Protein AF-0000000082833135 (afdb_homodimer)

Sequence (326 aa):
MTAALRMSVPMEVGICCADLDALLAFYTEVVGLTLVSRVSVPADKARATGLTPHGYDVARLQTSYGERIKLLQPARAPEPAVRGAAILDRQGSAYLTFIVHDLAGTVERLRARGVVFDSDPAPMEVRPGTWLAFFRDPEGNVLELVEYDDPAAYRPDLAVRTEMTAALRMSVPMEVGICCADLDALLAFYTEVVGLTLVSRVSVPADKARATGLTPHGYDVARLQTSYGERIKLLQPARAPEPAVRGAAILDRQGSAYLTFIVHDLAGTVERLRARGVVFDSDPAPMEVRPGTWLAFFRDPEGNVLELVEYDDPAAYRPDLAVRTE

Nearest PDB structures (foldseek):
  1ss4-assembly1_A  TM=8.125E-01  e=2.423E-10  Bacillus cereus
  3kol-assembly1_A-2  TM=6.419E-01  e=7.737E-07  Nostoc punctiforme PCC 73102
  1kll-assembly1_A-2  TM=6.508E-01  e=4.360E-06  Streptomyces lavendulae
  4gym-assembly1_A  TM=6.945E-01  e=1.784E-05  Conexibacter woesei DSM 14684
  4gym-assembly1_B  TM=6.418E-01  e=9.401E-06  Conexibacter woesei DSM 14684

Radius of gyration: 18.72 Å; Cα contacts (8 Å, |Δi|>4): 768; chains: 2; bounding box: 42×47×46 Å

pLDDT: mean 93.42, std 10.2, range [30.92, 98.9]

Solvent-accessible surface area (backbone atoms only — not comparable to full-atom values): 17008 Å² total; per-residue (Å²): 125,64,65,57,44,50,50,73,53,61,46,32,35,39,33,20,37,81,52,54,70,63,52,50,46,42,43,34,60,61,56,15,35,43,81,73,48,74,50,79,42,52,30,84,69,26,42,53,54,46,42,28,78,42,22,31,37,38,37,36,28,31,48,72,72,56,34,34,41,33,43,32,23,45,71,54,81,39,42,77,60,85,78,52,98,27,56,40,38,24,29,64,34,57,34,43,32,44,31,28,78,50,49,66,61,49,49,51,54,32,42,76,70,67,54,64,62,65,14,70,58,66,65,30,74,81,47,95,60,32,33,34,34,27,31,56,51,99,85,61,50,40,39,33,42,31,27,53,77,50,55,54,77,78,37,56,82,58,60,61,68,78,108,125,66,66,58,45,57,50,70,53,62,45,35,38,39,33,20,38,82,53,53,68,63,52,47,46,43,42,36,61,60,57,15,35,43,81,74,46,73,49,76,42,53,30,82,68,26,41,51,52,44,40,30,79,44,23,32,38,36,38,36,28,32,47,72,74,55,34,34,42,32,44,32,23,46,71,54,81,39,42,78,61,86,78,53,97,27,57,40,37,25,30,64,35,56,34,44,32,44,32,29,61,57,49,66,62,52,50,51,53,34,42,77,70,66,54,64,60,64,16,68,56,68,65,28,74,80,46,97,58,30,34,33,35,28,31,55,50,99,85,61,51,41,38,34,41,31,27,54,76,50,55,52,77,76,36,55,82,60,61,61,70,80,108

Secondary structure (DSSP, 8-state):
--PPP-BSS--EEEEE-S-HHHHHHIIIIII-PEEEEEEEE-HHHHGGGTS-SS-EEEEEEE-TTS-EEEEEEESSPPBPP---SSGGGBTT-EEEEEEBS-HHHHHHHHHHTTPPBSSSSSSEEEETTEEEEEEE-TT--EEEEEEES-HHHH-HHHHGGG-/--PPP-BSS--EEEEE-S-HHHHHHIIIIII-PEEEEEEEE-HHHHHTTTS-SS-EEEEEEE-TTS-EEEEEEESSPPBPP---SSGGGBTT-EEEEEEBS-HHHHHHHHHHTTPPBSSSSSSEEEETTEEEEEEE-TT--EEEEEEES-HHHH-HHHHGGG-

InterPro domains:
  IPR004360 Glyoxalase/fosfomycin resistance/dioxygenase domain [PF00903] (13-145)
  IPR029068 Glyoxalase/Bleomycin resistance protein/Dihydroxybiphenyl dioxygenase [G3DSA:3.10.180.10] (11-150)
  IPR029068 Glyoxalase/Bleomycin resistance protein/Dihydroxybiphenyl dioxygenase [SSF54593] (13-151)
  IPR037523 Vicinal oxygen chelate (VOC), core domain [PS51819] (9-148)
  IPR051785 Methylmalonyl-CoA/ethylmalonyl-CoA epimerase [PTHR43048] (13-153)

Organism: NCBI:txid1287738

Foldseek 3Di:
DPDDDDDDFAEEAEDEDQDQVQLVCCCCVQVNWAWDDKDKAAQVRCVVVVNDNGIWIWIWTADPVGYIYIYIYGPDGDDADDDDPDQPPDPPRDAEEDEDACQPVSVVSNVVVPWDWPDVPVFDDPDVQKTKTWGAGPSRHIYMYMYGNDVCVVCVVPVPVVD/DPDDDDDDFAEEEEDEDQDQVQLVCCCCVQVNWAWDDKDKAAQVRCVVVVNDNGIWIWIWTADPVGYIYIYIYGPDGDDADDDDPDQPPDPPRDAEEDEDDPQVVSVVSNVVVPWDWPDVPVFDDPDVQKTKTWGAGPSRHIYMYMYGNDVCVVCVVPVPVVD

Structure (mmCIF, N/CA/C/O backbone):
data_AF-0000000082833135-model_v1
#
loop_
_entity.id
_entity.type
_entity.pdbx_description
1 polymer 'VOC domain-containing protein'
#
loop_
_atom_site.group_PDB
_atom_site.id
_atom_site.type_symbol
_atom_site.label_atom_id
_atom_site.label_alt_id
_atom_site.label_comp_id
_atom_site.label_asym_id
_atom_site.label_entity_id
_atom_site.label_seq_id
_atom_site.pdbx_PDB_ins_code
_atom_site.Cartn_x
_atom_site.Cartn_y
_atom_site.Cartn_z
_atom_site.occupancy
_atom_site.B_iso_or_equiv
_atom_site.auth_seq_id
_atom_site.auth_comp_id
_atom_site.auth_asym_id
_atom_site.auth_atom_id
_atom_site.pdbx_PDB_model_num
ATOM 1 N N . MET A 1 1 ? -21.881 16.269 -1.207 1 47.42 1 MET A N 1
ATOM 2 C CA . MET A 1 1 ? -21.077 15.409 -2.071 1 47.42 1 MET A CA 1
ATOM 3 C C . MET A 1 1 ? -19.623 15.383 -1.612 1 47.42 1 MET A C 1
ATOM 5 O O . MET A 1 1 ? -18.985 16.431 -1.495 1 47.42 1 MET A O 1
ATOM 9 N N . THR A 1 2 ? -19.342 14.382 -0.913 1 60.69 2 THR A N 1
ATOM 10 C CA . THR A 1 2 ? -17.992 14.382 -0.361 1 60.69 2 THR A CA 1
ATOM 11 C C . THR A 1 2 ? -16.953 14.509 -1.472 1 60.69 2 THR A C 1
ATOM 13 O O . THR A 1 2 ? -17.018 13.794 -2.474 1 60.69 2 THR A O 1
ATOM 16 N N . ALA A 1 3 ? -16.304 15.628 -1.368 1 74.25 3 ALA A N 1
ATOM 17 C CA . ALA A 1 3 ? -15.34 15.922 -2.425 1 74.25 3 ALA A CA 1
ATOM 18 C C . ALA A 1 3 ? -14.278 14.83 -2.518 1 74.25 3 ALA A C 1
ATOM 20 O O . ALA A 1 3 ? -13.791 14.341 -1.496 1 74.25 3 ALA A O 1
ATOM 21 N N . ALA A 1 4 ? -14.051 14.31 -3.612 1 85.9 4 ALA A N 1
ATOM 22 C CA . ALA A 1 4 ? -13.03 13.317 -3.936 1 85.9 4 ALA A CA 1
ATOM 23 C C . ALA A 1 4 ? -11.639 13.817 -3.557 1 85.9 4 ALA A C 1
ATOM 25 O O . ALA A 1 4 ? -11.348 15.01 -3.674 1 85.9 4 ALA A O 1
ATOM 26 N N . LEU A 1 5 ? -10.88 12.945 -2.983 1 94.92 5 LEU A N 1
ATOM 27 C CA . LEU A 1 5 ? -9.473 13.26 -2.761 1 94.92 5 LEU A CA 1
ATOM 28 C C . LEU A 1 5 ? -8.768 13.557 -4.08 1 94.92 5 LEU A C 1
ATOM 30 O O . LEU A 1 5 ? -8.729 12.707 -4.973 1 94.92 5 LEU A O 1
ATOM 34 N N . ARG A 1 6 ? -8.243 14.695 -4.221 1 95.41 6 ARG A N 1
ATOM 35 C CA . ARG A 1 6 ? -7.605 15.094 -5.471 1 95.41 6 ARG A CA 1
ATOM 36 C C . ARG A 1 6 ? -6.09 14.937 -5.387 1 95.41 6 ARG A C 1
ATOM 38 O O . ARG A 1 6 ? -5.406 15.776 -4.797 1 95.41 6 ARG A O 1
ATOM 45 N N . MET A 1 7 ? -5.627 13.983 -6.073 1 96.59 7 MET A N 1
ATOM 46 C CA . MET A 1 7 ? -4.199 13.681 -6.034 1 96.59 7 MET A CA 1
ATOM 47 C C . MET A 1 7 ? -3.466 14.366 -7.183 1 96.59 7 MET A C 1
ATOM 49 O O . MET A 1 7 ? -4.023 14.529 -8.27 1 96.59 7 MET A O 1
ATOM 53 N N . SER A 1 8 ? -2.208 14.658 -6.942 1 95.47 8 SER A N 1
ATOM 54 C CA . SER A 1 8 ? -1.421 15.375 -7.94 1 95.47 8 SER A CA 1
ATOM 55 C C . SER A 1 8 ? -0.395 14.459 -8.599 1 95.47 8 SER A C 1
ATOM 57 O O . SER A 1 8 ? 0.092 14.749 -9.693 1 95.47 8 SER A O 1
ATOM 59 N N . VAL A 1 9 ? 0.013 13.431 -7.992 1 95.88 9 VAL A N 1
ATOM 60 C CA . VAL A 1 9 ? 0.969 12.444 -8.483 1 95.88 9 VAL A CA 1
ATOM 61 C C . VAL A 1 9 ? 0.623 11.065 -7.924 1 95.88 9 VAL A C 1
ATOM 63 O O . VAL A 1 9 ? -0.235 10.942 -7.046 1 95.88 9 VAL A O 1
ATOM 66 N N . PRO A 1 10 ? 1.197 9.976 -8.36 1 97.04 10 PRO A N 1
ATOM 67 C CA . PRO A 1 10 ? 0.886 8.629 -7.878 1 97.04 10 PRO A CA 1
ATOM 68 C C . PRO A 1 10 ? 1.14 8.464 -6.381 1 97.04 10 PRO A C 1
ATOM 70 O O . PRO A 1 10 ? 1.994 9.153 -5.817 1 97.04 10 PRO A O 1
ATOM 73 N N . MET A 1 11 ? 0.445 7.565 -5.822 1 98.42 11 MET A N 1
ATOM 74 C CA . MET A 1 11 ? 0.508 7.288 -4.39 1 98.42 11 MET A CA 1
ATOM 75 C C . MET A 1 11 ? 1.871 6.721 -4.006 1 98.42 11 MET A C 1
ATOM 77 O O . MET A 1 11 ? 2.609 6.232 -4.863 1 98.42 11 MET A O 1
ATOM 81 N N . GLU A 1 12 ? 2.186 6.789 -2.757 1 98.71 12 GLU A N 1
ATOM 82 C CA . GLU A 1 12 ? 3.372 6.151 -2.192 1 98.71 12 GLU A CA 1
ATOM 83 C C . GLU A 1 12 ? 3.009 5.268 -1.002 1 98.71 12 GLU A C 1
ATOM 85 O O . GLU A 1 12 ? 1.989 5.489 -0.346 1 98.71 12 GLU A O 1
ATOM 90 N N . VAL A 1 13 ? 3.784 4.318 -0.779 1 98.9 13 VAL A N 1
ATOM 91 C CA . VAL A 1 13 ? 3.62 3.426 0.364 1 98.9 13 VAL A CA 1
ATOM 92 C C . VAL A 1 13 ? 4.913 3.382 1.175 1 98.9 13 VAL A C 1
ATOM 94 O O . VAL A 1 13 ? 5.994 3.164 0.622 1 98.9 13 VAL A O 1
ATOM 97 N N . GLY A 1 14 ? 4.807 3.605 2.452 1 98.76 14 GLY A N 1
ATOM 98 C CA . GLY A 1 14 ? 5.931 3.43 3.357 1 98.76 14 GLY A CA 1
ATOM 99 C C . GLY A 1 14 ? 5.927 2.087 4.062 1 98.76 14 GLY A C 1
ATOM 100 O O . GLY A 1 14 ? 4.87 1.592 4.46 1 98.76 14 GLY A O 1
ATOM 101 N N . ILE A 1 15 ? 7.077 1.512 4.236 1 98.75 15 ILE A N 1
ATOM 102 C CA . ILE A 1 15 ? 7.234 0.248 4.947 1 98.75 15 ILE A CA 1
ATOM 103 C C . ILE A 1 15 ? 8.408 0.344 5.918 1 98.75 15 ILE A C 1
ATOM 105 O O . ILE A 1 15 ? 9.525 0.684 5.52 1 98.75 15 ILE A O 1
ATOM 109 N N . CYS A 1 16 ? 8.156 -0.003 7.125 1 98.62 16 CYS A N 1
ATOM 110 C CA . CYS A 1 16 ? 9.208 -0.071 8.133 1 98.62 16 CYS A CA 1
ATOM 111 C C . CYS A 1 16 ? 10.051 -1.328 7.956 1 98.62 16 CYS A C 1
ATOM 113 O O . CYS A 1 16 ? 9.517 -2.438 7.912 1 98.62 16 CYS A O 1
ATOM 115 N N . CYS A 1 17 ? 11.279 -1.138 7.856 1 98.48 17 CYS A N 1
ATOM 116 C CA . CYS A 1 17 ? 12.13 -2.311 7.687 1 98.48 17 CYS A CA 1
ATOM 117 C C . CYS A 1 17 ? 13.227 -2.345 8.744 1 98.48 17 CYS A C 1
ATOM 119 O O . CYS A 1 17 ? 13.536 -1.322 9.358 1 98.48 17 CYS A O 1
ATOM 121 N N . ALA A 1 18 ? 13.81 -3.53 9.011 1 98.36 18 ALA A N 1
ATOM 122 C CA . ALA A 1 18 ? 14.882 -3.742 9.981 1 98.36 18 ALA A CA 1
ATOM 123 C C . ALA A 1 18 ? 16.252 -3.629 9.318 1 98.36 18 ALA A C 1
ATOM 125 O O . ALA A 1 18 ? 17.227 -3.231 9.959 1 98.36 18 ALA A O 1
ATOM 126 N N . ASP A 1 19 ? 16.394 -4.044 8.103 1 98.61 19 ASP A N 1
ATOM 127 C CA . ASP A 1 19 ? 17.631 -4.026 7.328 1 98.61 19 ASP A CA 1
ATOM 128 C C . ASP A 1 19 ? 17.415 -3.373 5.965 1 98.61 19 ASP A C 1
ATOM 130 O O . ASP A 1 19 ? 17.094 -4.055 4.988 1 98.61 19 ASP A O 1
ATOM 134 N N . LEU A 1 20 ? 17.667 -2.076 5.87 1 98.8 20 LEU A N 1
ATOM 135 C CA . LEU A 1 20 ? 17.375 -1.281 4.681 1 98.8 20 LEU A CA 1
ATOM 136 C C . LEU A 1 20 ? 18.196 -1.764 3.49 1 98.8 20 LEU A C 1
ATOM 138 O O . LEU A 1 20 ? 17.669 -1.906 2.384 1 98.8 20 LEU A O 1
ATOM 142 N N . ASP A 1 21 ? 19.435 -2.01 3.7 1 98.75 21 ASP A N 1
ATOM 143 C CA . ASP A 1 21 ? 20.312 -2.407 2.603 1 98.75 21 ASP A CA 1
ATOM 144 C C . ASP A 1 21 ? 19.845 -3.718 1.974 1 98.75 21 ASP A C 1
ATOM 146 O O . ASP A 1 21 ? 19.803 -3.845 0.749 1 98.75 21 ASP A O 1
ATOM 150 N N . ALA A 1 22 ? 19.494 -4.684 2.798 1 98.57 22 ALA A N 1
ATOM 151 C CA . ALA A 1 22 ? 19.037 -5.975 2.291 1 98.57 22 ALA A CA 1
ATOM 152 C C . ALA A 1 22 ? 17.726 -5.831 1.523 1 98.57 22 ALA A C 1
ATOM 154 O O . ALA A 1 22 ? 17.555 -6.426 0.457 1 98.57 22 ALA A O 1
ATOM 155 N N . LEU A 1 23 ? 16.797 -5.073 2.073 1 98.66 23 LEU A N 1
ATOM 156 C CA . LEU A 1 23 ? 15.51 -4.908 1.406 1 98.66 23 LEU A CA 1
ATOM 157 C C . LEU A 1 23 ? 15.663 -4.101 0.121 1 98.66 23 LEU A C 1
ATOM 159 O O . LEU A 1 23 ? 15.001 -4.387 -0.879 1 98.66 23 LEU A O 1
ATOM 163 N N . LEU A 1 24 ? 16.466 -3.109 0.198 1 98.61 24 LEU A N 1
ATOM 164 C CA . LEU A 1 24 ? 16.75 -2.323 -0.998 1 98.61 24 LEU A CA 1
ATOM 165 C C . LEU A 1 24 ? 17.293 -3.208 -2.114 1 98.61 24 LEU A C 1
ATOM 167 O O . LEU A 1 24 ? 16.842 -3.119 -3.258 1 98.61 24 LEU A O 1
ATOM 171 N N . ALA A 1 25 ? 18.198 -4.05 -1.811 1 98.44 25 ALA A N 1
ATOM 172 C CA . ALA A 1 25 ? 18.767 -4.971 -2.792 1 98.44 25 ALA A CA 1
ATOM 173 C C . ALA A 1 25 ? 17.692 -5.885 -3.373 1 98.44 25 ALA A C 1
ATOM 175 O O . ALA A 1 25 ? 17.647 -6.108 -4.585 1 98.44 25 ALA A O 1
ATOM 176 N N . PHE A 1 26 ? 16.854 -6.354 -2.553 1 98.6 26 PHE A N 1
ATOM 177 C CA . PHE A 1 26 ? 15.78 -7.227 -3.013 1 98.6 26 PHE A CA 1
ATOM 178 C C . PHE A 1 26 ? 14.866 -6.495 -3.988 1 98.6 26 PHE A C 1
ATOM 180 O O . PHE A 1 26 ? 14.587 -6.994 -5.079 1 98.6 26 PHE A O 1
ATOM 187 N N . TYR A 1 27 ? 14.427 -5.328 -3.648 1 98.58 27 TYR A N 1
ATOM 188 C CA . TYR A 1 27 ? 13.431 -4.625 -4.449 1 98.58 27 TYR A CA 1
ATOM 189 C C . TYR A 1 27 ? 14.046 -4.092 -5.738 1 98.58 27 TYR A C 1
ATOM 191 O O . TYR A 1 27 ? 13.365 -3.989 -6.761 1 98.58 27 TYR A O 1
ATOM 199 N N . THR A 1 28 ? 15.371 -3.759 -5.684 1 98.15 28 THR A N 1
ATOM 200 C CA . THR A 1 28 ? 15.986 -3.218 -6.891 1 98.15 28 THR A CA 1
ATOM 201 C C . THR A 1 28 ? 16.512 -4.341 -7.78 1 98.15 28 THR A C 1
ATOM 203 O O . THR A 1 28 ? 16.219 -4.381 -8.977 1 98.15 28 THR A O 1
ATOM 206 N N . GLU A 1 29 ? 17.137 -5.33 -7.182 1 97.42 29 GLU A N 1
ATOM 207 C CA . GLU A 1 29 ? 17.86 -6.331 -7.961 1 97.42 29 GLU A CA 1
ATOM 208 C C . GLU A 1 29 ? 16.969 -7.525 -8.288 1 97.42 29 GLU A C 1
ATOM 210 O O . GLU A 1 29 ? 17.148 -8.177 -9.318 1 97.42 29 GLU A O 1
ATOM 215 N N . VAL A 1 30 ? 16.098 -7.855 -7.419 1 97.6 30 VAL A N 1
ATOM 216 C CA . VAL A 1 30 ? 15.26 -9.034 -7.607 1 97.6 30 VAL A CA 1
ATOM 217 C C . VAL A 1 30 ? 13.926 -8.627 -8.228 1 97.6 30 VAL A C 1
ATOM 219 O O . VAL A 1 30 ? 13.552 -9.125 -9.292 1 97.6 30 VAL A O 1
ATOM 222 N N . VAL A 1 31 ? 13.249 -7.638 -7.672 1 97.35 31 VAL A N 1
ATOM 223 C CA . VAL A 1 31 ? 11.919 -7.252 -8.132 1 97.35 31 VAL A CA 1
ATOM 224 C C . VAL A 1 31 ? 12.039 -6.322 -9.337 1 97.35 31 VAL A C 1
ATOM 226 O O . VAL A 1 31 ? 11.22 -6.38 -10.257 1 97.35 31 VAL A O 1
ATOM 229 N N . GLY A 1 32 ? 13.057 -5.41 -9.281 1 97.36 32 GLY A N 1
ATOM 230 C CA . GLY A 1 32 ? 13.307 -4.586 -10.453 1 97.36 32 GLY A CA 1
ATOM 231 C C . GLY A 1 32 ? 12.748 -3.182 -10.326 1 97.36 32 GLY A C 1
ATOM 232 O O . GLY A 1 32 ? 12.438 -2.538 -11.33 1 97.36 32 GLY A O 1
ATOM 233 N N . LEU A 1 33 ? 12.586 -2.658 -9.103 1 98.01 33 LEU A N 1
ATOM 234 C CA . LEU A 1 33 ? 12.208 -1.261 -8.915 1 98.01 33 LEU A CA 1
ATOM 235 C C . LEU A 1 33 ? 13.425 -0.349 -9.03 1 98.01 33 LEU A C 1
ATOM 237 O O . LEU A 1 33 ? 14.563 -0.805 -8.899 1 98.01 33 LEU A O 1
ATOM 241 N N . THR A 1 34 ? 13.163 0.909 -9.253 1 97.58 34 THR A N 1
ATOM 242 C CA . THR A 1 34 ? 14.234 1.881 -9.445 1 97.58 34 THR A CA 1
ATOM 243 C C . THR A 1 34 ? 14.467 2.688 -8.171 1 97.58 34 THR A C 1
ATOM 245 O O . THR A 1 34 ? 13.523 3.231 -7.593 1 97.58 34 THR A O 1
ATOM 248 N N . LEU A 1 35 ? 15.651 2.785 -7.74 1 98.01 35 LEU A N 1
ATOM 249 C CA . LEU A 1 35 ? 15.993 3.656 -6.621 1 98.01 35 LEU A CA 1
ATOM 250 C C . LEU A 1 35 ? 15.953 5.121 -7.041 1 98.01 35 LEU A C 1
ATOM 252 O O . LEU A 1 35 ? 16.621 5.515 -8 1 98.01 35 LEU A O 1
ATOM 256 N N . VAL A 1 36 ? 15.207 5.882 -6.334 1 97.43 36 VAL A N 1
ATOM 257 C CA . VAL A 1 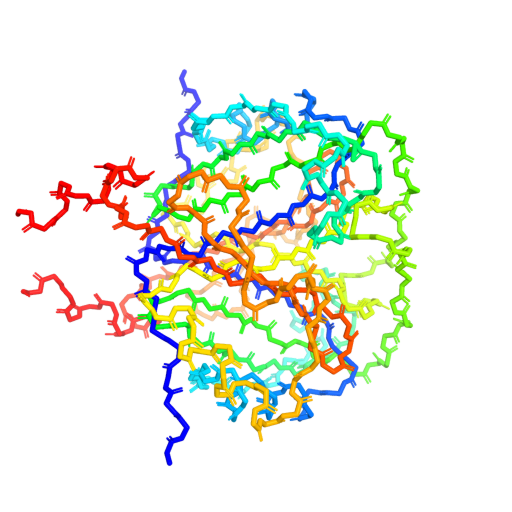36 ? 15.041 7.299 -6.637 1 97.43 36 VAL A CA 1
ATOM 258 C C . VAL A 1 36 ? 15.931 8.132 -5.717 1 97.43 36 VAL A C 1
ATOM 260 O O . VAL A 1 36 ? 16.547 9.107 -6.155 1 97.43 36 VAL A O 1
ATOM 263 N N . SER A 1 37 ? 15.915 7.797 -4.474 1 97.29 37 SER A N 1
ATOM 264 C CA . SER A 1 37 ? 16.692 8.552 -3.496 1 97.29 37 SER A CA 1
ATOM 265 C C . SER A 1 37 ? 16.896 7.751 -2.215 1 97.29 37 SER A C 1
ATOM 267 O O . SER A 1 37 ? 16.155 6.804 -1.944 1 97.29 37 SER A O 1
ATOM 269 N N . ARG A 1 38 ? 17.925 8.084 -1.509 1 97.79 38 ARG A N 1
ATOM 270 C CA . ARG A 1 38 ? 18.206 7.635 -0.149 1 97.79 38 ARG A CA 1
ATOM 271 C C . ARG A 1 38 ? 18.605 8.805 0.743 1 97.79 38 ARG A C 1
ATOM 273 O O . ARG A 1 38 ? 19.496 9.583 0.393 1 97.79 38 ARG A O 1
ATOM 280 N N . VAL A 1 39 ? 17.909 8.963 1.832 1 96.63 39 VAL A N 1
ATOM 281 C CA . VAL A 1 39 ? 18.189 10.112 2.687 1 96.63 39 VAL A CA 1
ATOM 282 C C . VAL A 1 39 ? 18.091 9.699 4.154 1 96.63 39 VAL A C 1
ATOM 284 O O . VAL A 1 39 ? 17.433 8.71 4.485 1 96.63 39 VAL A O 1
ATOM 287 N N . SER A 1 40 ? 18.806 10.453 4.945 1 96.99 40 SER A N 1
ATOM 288 C CA . SER A 1 40 ? 18.691 10.33 6.395 1 96.99 40 SER A CA 1
ATOM 289 C C . SER A 1 40 ? 17.874 11.476 6.983 1 96.99 40 SER A C 1
ATOM 291 O O . SER A 1 40 ? 18.085 12.639 6.634 1 96.99 40 SER A O 1
ATOM 293 N N . VAL A 1 41 ? 16.93 11.083 7.819 1 95.24 41 VAL A N 1
ATOM 294 C CA . VAL A 1 41 ? 16.106 12.074 8.504 1 95.24 41 VAL A CA 1
ATOM 295 C C . VAL A 1 41 ? 16.456 12.099 9.99 1 95.24 41 VAL A C 1
ATOM 297 O O . VAL A 1 41 ? 16.28 11.1 10.693 1 95.24 41 VAL A O 1
ATOM 300 N N . PRO A 1 42 ? 16.898 13.214 10.468 1 94.21 42 PRO A N 1
ATOM 301 C CA . PRO A 1 42 ? 17.292 13.273 11.878 1 94.21 42 PRO A CA 1
ATOM 302 C C . PRO A 1 42 ? 16.094 13.277 12.825 1 94.21 42 PRO A C 1
ATOM 304 O O . PRO A 1 42 ? 14.966 13.538 12.399 1 94.21 42 PRO A O 1
ATOM 307 N N . ALA A 1 43 ? 16.367 13.018 14.082 1 93.51 43 ALA A N 1
ATOM 308 C CA . ALA A 1 43 ? 15.347 12.825 15.11 1 93.51 43 ALA A CA 1
ATOM 309 C C . ALA A 1 43 ? 14.456 14.057 15.237 1 93.51 43 ALA A C 1
ATOM 311 O O . ALA A 1 43 ? 13.239 13.938 15.398 1 93.51 43 ALA A O 1
ATOM 312 N N . ASP A 1 44 ? 14.962 15.215 15.174 1 87.34 44 ASP A N 1
ATOM 313 C CA . ASP A 1 44 ? 14.211 16.448 15.389 1 87.34 44 ASP A CA 1
ATOM 314 C C . ASP A 1 44 ? 13.189 16.67 14.276 1 87.34 44 ASP A C 1
ATOM 316 O O . ASP A 1 44 ? 12.109 17.213 14.517 1 87.34 44 ASP A O 1
ATOM 320 N N . LYS A 1 45 ? 13.531 16.142 13.097 1 85.12 45 LYS A N 1
ATOM 321 C CA . LYS A 1 45 ? 12.605 16.269 11.975 1 85.12 45 LYS A CA 1
ATOM 322 C C . LYS A 1 45 ? 11.589 15.131 11.969 1 85.12 45 LYS A C 1
ATOM 324 O O . LYS A 1 45 ? 10.456 15.306 11.516 1 85.12 45 LYS A O 1
ATOM 329 N N . ALA A 1 46 ? 11.997 14.008 12.5 1 87.88 46 ALA A N 1
ATOM 330 C CA . ALA A 1 46 ? 11.157 12.813 12.493 1 87.88 46 ALA A CA 1
ATOM 331 C C . ALA A 1 46 ? 10.086 12.889 13.578 1 87.88 46 ALA A C 1
ATOM 333 O O . ALA A 1 46 ? 8.969 12.402 13.392 1 87.88 46 ALA A O 1
ATOM 334 N N . ARG A 1 47 ? 10.301 13.493 14.649 1 84.85 47 ARG A N 1
ATOM 335 C CA . ARG A 1 47 ? 9.443 13.479 15.829 1 84.85 47 ARG A CA 1
ATOM 336 C C . ARG A 1 47 ? 8.097 14.134 15.536 1 84.85 47 ARG A C 1
ATOM 338 O O . ARG A 1 47 ? 7.053 13.638 15.966 1 84.85 47 ARG A O 1
ATOM 345 N N . ALA A 1 48 ? 8.069 15.158 14.765 1 83.45 48 ALA A N 1
ATOM 346 C CA . ALA A 1 48 ? 6.855 15.934 14.527 1 83.45 48 ALA A CA 1
ATOM 347 C C . ALA A 1 48 ? 5.88 15.168 13.637 1 83.45 48 ALA A C 1
ATOM 349 O O . ALA A 1 48 ? 4.686 15.475 13.606 1 83.45 48 ALA A O 1
ATOM 350 N N . THR A 1 49 ? 6.304 14.103 12.959 1 85.2 49 THR A N 1
ATOM 351 C CA . THR A 1 49 ? 5.472 13.384 12 1 85.2 49 THR A CA 1
ATOM 352 C C . THR A 1 49 ? 4.802 12.182 12.659 1 85.2 49 THR A C 1
ATOM 354 O O . THR A 1 49 ? 3.861 11.609 12.107 1 85.2 49 THR A O 1
ATOM 357 N N . GLY A 1 50 ? 5.259 11.743 13.851 1 85.6 50 GLY A N 1
ATOM 358 C CA . GLY A 1 50 ? 4.773 10.524 14.478 1 85.6 50 GLY A CA 1
ATOM 359 C C . GLY A 1 50 ? 5.433 9.27 13.937 1 85.6 50 GLY A C 1
ATOM 360 O O . GLY A 1 50 ? 5.145 8.163 14.396 1 85.6 50 GLY A O 1
ATOM 361 N N . LEU A 1 51 ? 6.377 9.414 13.042 1 92.07 51 LEU A N 1
ATOM 362 C CA . LEU A 1 51 ? 7.058 8.261 12.464 1 92.07 51 LEU A CA 1
ATOM 363 C C . LEU A 1 51 ? 7.937 7.572 13.502 1 92.07 51 LEU A C 1
ATOM 365 O O . LEU A 1 51 ? 7.827 6.361 13.71 1 92.07 51 LEU A O 1
ATOM 369 N N . THR A 1 52 ? 8.742 8.311 14.114 1 93.46 52 THR A N 1
ATOM 370 C CA . THR A 1 52 ? 9.637 7.808 15.15 1 93.46 52 THR A CA 1
ATOM 371 C C . THR A 1 52 ? 10.229 8.959 15.958 1 93.46 52 THR A C 1
ATOM 373 O O . THR A 1 52 ? 10.448 10.05 15.427 1 93.46 52 THR A O 1
ATOM 376 N N . PRO A 1 53 ? 10.438 8.724 17.212 1 92.59 53 PRO A N 1
ATOM 377 C CA . PRO A 1 53 ? 11.143 9.759 17.972 1 92.59 53 PRO A CA 1
ATOM 378 C C . PRO A 1 53 ? 12.651 9.744 17.73 1 92.59 53 PRO A C 1
ATOM 380 O O . PRO A 1 53 ? 13.373 10.593 18.259 1 92.59 53 PRO A O 1
ATOM 383 N N . HIS A 1 54 ? 12.969 8.795 16.91 1 91.34 54 HIS A N 1
ATOM 384 C CA . HIS A 1 54 ? 14.371 8.633 16.54 1 91.34 54 HIS A CA 1
ATOM 385 C C . HIS A 1 54 ? 14.591 8.948 15.064 1 91.34 54 HIS A C 1
ATOM 387 O O . HIS A 1 54 ? 13.629 9.105 14.308 1 91.34 54 HIS A O 1
ATOM 393 N N . GLY A 1 55 ? 15.563 9.384 14.576 1 95.66 55 GLY A N 1
ATOM 394 C CA . GLY A 1 55 ? 15.907 9.508 13.169 1 95.66 55 GLY A CA 1
ATOM 395 C C . GLY A 1 55 ? 15.73 8.215 12.395 1 95.66 55 GLY A C 1
ATOM 396 O O . GLY A 1 55 ? 15.443 7.169 12.981 1 95.66 55 GLY A O 1
ATOM 397 N N . TYR A 1 56 ? 15.724 8.288 11.155 1 97.82 56 TYR A N 1
ATOM 398 C CA . TYR A 1 56 ? 15.613 7.109 10.304 1 97.82 56 TYR A CA 1
ATOM 399 C C . TYR A 1 56 ? 16.279 7.346 8.954 1 97.82 56 TYR A C 1
ATOM 401 O O . TYR A 1 56 ? 16.533 8.491 8.572 1 97.82 56 TYR A O 1
ATOM 409 N N . ASP A 1 57 ? 16.575 6.248 8.316 1 98.46 57 ASP A N 1
ATOM 410 C CA . ASP A 1 57 ? 16.981 6.251 6.914 1 98.46 57 ASP A CA 1
ATOM 411 C C . ASP A 1 57 ? 15.831 5.818 6.008 1 98.46 57 ASP A C 1
ATOM 413 O O . ASP A 1 57 ? 15.04 4.946 6.374 1 98.46 57 ASP A O 1
ATOM 417 N N . VAL A 1 58 ? 15.771 6.444 4.831 1 98.44 58 VAL A N 1
ATOM 418 C CA . VAL A 1 58 ? 14.688 6.094 3.918 1 98.44 58 VAL A CA 1
ATOM 419 C C . VAL A 1 58 ? 15.231 5.963 2.497 1 98.44 58 VAL A C 1
ATOM 421 O O . VAL A 1 58 ? 16.045 6.78 2.059 1 98.44 58 VAL A O 1
ATOM 424 N N . ALA A 1 59 ? 14.913 4.919 1.842 1 98.83 59 ALA A N 1
ATOM 425 C CA . ALA A 1 59 ? 15.106 4.738 0.406 1 98.83 59 ALA A CA 1
ATOM 426 C C . ALA A 1 59 ? 13.774 4.785 -0.337 1 98.83 59 ALA A C 1
ATOM 428 O O . ALA A 1 59 ? 12.823 4.096 0.037 1 98.83 59 ALA A O 1
ATOM 429 N N . ARG A 1 60 ? 13.693 5.594 -1.292 1 98.53 60 ARG A N 1
ATOM 430 C CA . ARG A 1 60 ? 12.501 5.684 -2.129 1 98.53 60 ARG A CA 1
ATOM 431 C C . ARG A 1 60 ? 12.693 4.926 -3.438 1 98.53 60 ARG A C 1
ATOM 433 O O . ARG A 1 60 ? 13.65 5.177 -4.173 1 98.53 60 ARG A O 1
ATOM 440 N N . LEU A 1 61 ? 11.801 4.012 -3.718 1 98.62 61 LEU A N 1
ATOM 441 C CA . LEU A 1 61 ? 11.791 3.204 -4.933 1 98.62 61 LEU A CA 1
ATOM 442 C C . LEU A 1 61 ? 10.595 3.558 -5.811 1 98.62 61 LEU A C 1
ATOM 444 O O . LEU A 1 61 ? 9.528 3.908 -5.302 1 98.62 61 LEU A O 1
ATOM 448 N N . GLN A 1 62 ? 10.767 3.396 -7.067 1 98.12 62 GLN A N 1
ATOM 449 C CA . GLN A 1 62 ? 9.694 3.747 -7.992 1 98.12 62 GLN A CA 1
ATOM 450 C C . GLN A 1 62 ? 9.321 2.56 -8.876 1 98.12 62 GLN A C 1
ATOM 452 O O . GLN A 1 62 ? 10.198 1.855 -9.38 1 98.12 62 GLN A O 1
ATOM 457 N N . THR A 1 63 ? 8.017 2.318 -8.99 1 97.59 63 THR A N 1
ATOM 458 C CA . THR A 1 63 ? 7.517 1.309 -9.919 1 97.59 63 THR A CA 1
ATOM 459 C C . THR A 1 63 ? 7.58 1.819 -11.356 1 97.59 63 THR A C 1
ATOM 461 O O . THR A 1 63 ? 7.803 3.009 -11.589 1 97.59 63 THR A O 1
ATOM 464 N N . SER A 1 64 ? 7.362 0.973 -12.279 1 95.59 64 SER A N 1
ATOM 465 C CA . SER A 1 64 ? 7.377 1.363 -13.685 1 95.59 64 SER A CA 1
ATOM 466 C C . SER A 1 64 ? 6.154 2.203 -14.039 1 95.59 64 SER A C 1
ATOM 468 O O . SER A 1 64 ? 6.113 2.832 -15.098 1 95.59 64 SER A O 1
ATOM 470 N N . TYR A 1 65 ? 5.156 2.218 -13.192 1 94.88 65 TYR A N 1
ATOM 471 C CA . TYR A 1 65 ? 3.957 3.004 -13.461 1 94.88 65 TYR A CA 1
ATOM 472 C C . TYR A 1 65 ? 4.004 4.339 -12.727 1 94.88 65 TYR A C 1
ATOM 474 O O . TYR A 1 65 ? 3.151 5.204 -12.944 1 94.88 65 TYR A O 1
ATOM 482 N N . GLY A 1 66 ? 4.963 4.471 -11.762 1 95.59 66 GLY A N 1
ATOM 483 C CA . GLY A 1 66 ? 5.198 5.793 -11.204 1 95.59 66 GLY A CA 1
ATOM 484 C C . GLY A 1 66 ? 4.928 5.869 -9.714 1 95.59 66 GLY A C 1
ATOM 485 O O . GLY A 1 66 ? 5.254 6.868 -9.068 1 95.59 66 GLY A O 1
ATOM 486 N N . GLU A 1 67 ? 4.294 4.833 -9.085 1 98.07 67 GLU A N 1
ATOM 487 C CA . GLU A 1 67 ? 4.134 4.82 -7.634 1 98.07 67 GLU A CA 1
ATOM 488 C C . GLU A 1 67 ? 5.481 4.666 -6.932 1 98.07 67 GLU A C 1
ATOM 490 O O . GLU A 1 67 ? 6.444 4.177 -7.526 1 98.07 67 GLU A O 1
ATOM 495 N N . ARG A 1 68 ? 5.536 5.04 -5.685 1 98.45 68 ARG A N 1
ATOM 496 C CA . ARG A 1 68 ? 6.789 4.878 -4.954 1 98.45 68 ARG A CA 1
ATOM 497 C C . ARG A 1 68 ? 6.58 4.063 -3.682 1 98.45 68 ARG A C 1
ATOM 499 O O . ARG A 1 68 ? 5.521 4.141 -3.055 1 98.45 68 ARG A O 1
ATOM 506 N N . ILE A 1 69 ? 7.53 3.305 -3.381 1 98.83 69 ILE A N 1
ATOM 507 C CA . ILE A 1 69 ? 7.651 2.572 -2.126 1 98.83 69 ILE A CA 1
ATOM 508 C C . ILE A 1 69 ? 8.809 3.139 -1.307 1 98.83 69 ILE A C 1
ATOM 510 O O . ILE A 1 69 ? 9.939 3.226 -1.795 1 98.83 69 ILE A O 1
ATOM 514 N N . LYS A 1 70 ? 8.518 3.56 -0.147 1 98.88 70 LYS A N 1
ATOM 515 C CA . LYS A 1 70 ? 9.525 4.052 0.79 1 98.88 70 LYS A CA 1
ATOM 516 C C . LYS A 1 70 ? 9.899 2.979 1.808 1 98.88 70 LYS A C 1
ATOM 518 O O . LYS A 1 70 ? 9.048 2.513 2.568 1 98.88 70 LYS A O 1
ATOM 523 N N . LEU A 1 71 ? 11.111 2.581 1.755 1 98.9 71 LEU A N 1
ATOM 524 C CA . LEU A 1 71 ? 11.643 1.704 2.792 1 98.9 71 LEU A CA 1
ATOM 525 C C . LEU A 1 71 ? 12.306 2.514 3.901 1 98.9 71 LEU A C 1
ATOM 527 O O . LEU A 1 71 ? 13.234 3.284 3.644 1 98.9 71 LEU A O 1
ATOM 531 N N . LEU A 1 72 ? 11.795 2.39 5.11 1 98.8 72 LEU A N 1
ATOM 532 C CA . LEU A 1 72 ? 12.255 3.234 6.207 1 98.8 72 LEU A CA 1
ATOM 533 C C . LEU A 1 72 ? 12.882 2.393 7.315 1 98.8 72 LEU A C 1
ATOM 535 O O . LEU A 1 72 ? 12.24 1.486 7.849 1 98.8 72 LEU A O 1
ATOM 539 N N . GLN A 1 73 ? 14.108 2.63 7.65 1 98.76 73 GLN A N 1
ATOM 540 C CA . GLN A 1 73 ? 14.779 1.984 8.772 1 98.76 73 GLN A CA 1
ATOM 541 C C . GLN A 1 73 ? 15.005 2.967 9.918 1 98.76 73 GLN A C 1
ATOM 543 O O . GLN A 1 73 ? 15.832 3.875 9.81 1 98.76 73 GLN A O 1
ATOM 548 N N . PRO A 1 74 ? 14.283 2.783 10.984 1 98.27 74 PRO A N 1
ATOM 549 C CA . PRO A 1 74 ? 14.533 3.655 12.134 1 98.27 74 PRO A CA 1
ATOM 550 C C . PRO A 1 74 ? 15.902 3.418 12.768 1 98.27 74 PRO A C 1
ATOM 552 O O . PRO A 1 74 ? 16.475 2.335 12.623 1 98.27 74 PRO A O 1
ATOM 555 N N . ALA A 1 75 ? 16.366 4.436 13.421 1 97.63 75 ALA A N 1
ATOM 556 C CA . ALA A 1 75 ? 17.657 4.35 14.099 1 97.63 75 ALA A CA 1
ATOM 557 C C . ALA A 1 75 ? 17.623 3.308 15.214 1 97.63 75 ALA A C 1
ATOM 559 O O . ALA A 1 75 ? 18.633 2.662 15.499 1 97.63 75 ALA A O 1
ATOM 560 N N . ARG A 1 76 ? 16.522 3.186 15.844 1 96.41 76 ARG A N 1
ATOM 561 C CA . ARG A 1 76 ? 16.295 2.108 16.801 1 96.41 76 ARG A CA 1
ATOM 562 C C . ARG A 1 76 ? 15.63 0.911 16.13 1 96.41 76 ARG A C 1
ATOM 564 O O . ARG A 1 76 ? 14.62 1.062 15.44 1 96.41 76 ARG A O 1
ATOM 571 N N . ALA A 1 77 ? 16.147 -0.2 16.432 1 96.73 77 ALA A N 1
ATOM 572 C CA . ALA A 1 77 ? 15.625 -1.411 15.804 1 96.73 77 ALA A CA 1
ATOM 573 C C . ALA A 1 77 ? 14.139 -1.588 16.104 1 96.73 77 ALA A C 1
ATOM 575 O O . ALA A 1 77 ? 13.724 -1.538 17.264 1 96.73 77 ALA A O 1
ATOM 576 N N . PRO A 1 78 ? 13.361 -1.788 15.083 1 97.94 78 PRO A N 1
ATOM 577 C CA . PRO A 1 78 ? 11.938 -2.037 15.326 1 97.94 78 PRO A CA 1
ATOM 578 C C . PRO A 1 78 ? 11.672 -3.425 15.905 1 97.94 78 PRO A C 1
ATOM 580 O O . PRO A 1 78 ? 12.487 -4.336 15.734 1 97.94 78 PRO A O 1
ATOM 583 N N . GLU A 1 79 ? 10.535 -3.545 16.572 1 97.31 79 GLU A N 1
ATOM 584 C CA . GLU A 1 79 ? 10.102 -4.869 17.008 1 97.31 79 GLU A CA 1
ATOM 585 C C . GLU A 1 79 ? 9.79 -5.768 15.815 1 97.31 79 GLU A C 1
ATOM 587 O O . GLU A 1 79 ? 9.314 -5.293 14.781 1 97.31 79 GLU A O 1
ATOM 592 N N . PRO A 1 80 ? 10.048 -7.04 15.947 1 96.17 80 PRO A N 1
ATOM 593 C CA . PRO A 1 80 ? 9.723 -7.955 14.85 1 96.17 80 PRO A CA 1
ATOM 594 C C . PRO A 1 80 ? 8.239 -7.944 14.493 1 96.17 80 PRO A C 1
ATOM 596 O O . PRO A 1 80 ? 7.39 -7.765 15.37 1 96.17 80 PRO A O 1
ATOM 599 N N . ALA A 1 81 ? 8.001 -8.13 13.276 1 93.79 81 ALA A N 1
ATOM 600 C CA . ALA A 1 81 ? 6.62 -8.217 12.809 1 93.79 81 ALA A CA 1
ATOM 601 C C . ALA A 1 81 ? 5.904 -9.411 13.434 1 93.79 81 ALA A C 1
ATOM 603 O O . ALA A 1 81 ? 6.518 -10.45 13.683 1 93.79 81 ALA A O 1
ATOM 604 N N . VAL A 1 82 ? 4.664 -9.237 13.67 1 92.27 82 VAL A N 1
ATOM 605 C CA . VAL A 1 82 ? 3.794 -10.344 14.053 1 92.27 82 VAL A CA 1
ATOM 606 C C . VAL A 1 82 ? 2.853 -10.684 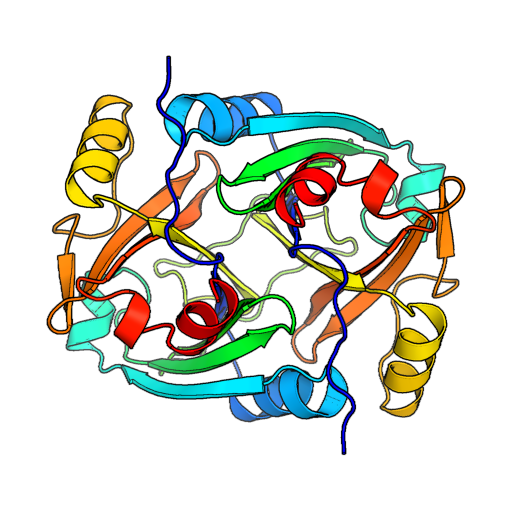12.9 1 92.27 82 VAL A C 1
ATOM 608 O O . VAL A 1 82 ? 2.052 -9.847 12.476 1 92.27 82 VAL A O 1
ATOM 611 N N . ARG A 1 83 ? 2.94 -11.873 12.43 1 90.67 83 ARG A N 1
ATOM 612 C CA . ARG A 1 83 ? 2.173 -12.299 11.263 1 90.67 83 ARG A CA 1
ATOM 613 C C . ARG A 1 83 ? 1.378 -13.565 11.563 1 90.67 83 ARG A C 1
ATOM 615 O O . ARG A 1 83 ? 1.783 -14.375 12.4 1 90.67 83 ARG A O 1
ATOM 622 N N . GLY A 1 84 ? 0.275 -13.638 10.928 1 89.83 84 GLY A N 1
ATOM 623 C CA . GLY A 1 84 ? -0.473 -14.883 10.98 1 89.83 84 GLY A CA 1
ATOM 624 C C . GLY A 1 84 ? -0.009 -15.901 9.956 1 89.83 84 GLY A C 1
ATOM 625 O O . GLY A 1 84 ? 0.931 -15.645 9.2 1 89.83 84 GLY A O 1
ATOM 626 N N . ALA A 1 85 ? -0.679 -17.079 10.014 1 91.14 85 ALA A N 1
ATOM 627 C CA . ALA A 1 85 ? -0.396 -18.113 9.022 1 91.14 85 ALA A CA 1
ATOM 628 C C . ALA A 1 85 ? -0.845 -17.677 7.631 1 91.14 85 ALA A C 1
ATOM 630 O O . ALA A 1 85 ? -0.166 -17.951 6.638 1 91.14 85 ALA A O 1
ATOM 631 N N . ALA A 1 86 ? -1.945 -16.994 7.563 1 93.78 86 ALA A N 1
ATOM 632 C CA . ALA A 1 86 ? -2.456 -16.419 6.321 1 93.78 86 ALA A CA 1
ATOM 633 C C . ALA A 1 86 ? -2.363 -14.896 6.344 1 93.78 86 ALA A C 1
ATOM 635 O O . ALA A 1 86 ? -2.244 -14.291 7.412 1 93.78 86 ALA A O 1
ATOM 636 N N . ILE A 1 87 ? -2.446 -14.316 5.207 1 93.43 87 ILE A N 1
ATOM 637 C CA . ILE A 1 87 ? -2.286 -12.873 5.059 1 93.43 87 ILE A CA 1
ATOM 638 C C . ILE A 1 87 ? -3.399 -12.15 5.814 1 93.43 87 ILE A C 1
ATOM 640 O O . ILE A 1 87 ? -3.161 -11.119 6.447 1 93.43 87 ILE A O 1
ATOM 644 N N . LEU A 1 88 ? -4.564 -12.714 5.839 1 96.75 88 LEU A N 1
ATOM 645 C CA . LEU A 1 88 ? -5.722 -12.028 6.401 1 96.75 88 LEU A CA 1
ATOM 646 C C . LEU A 1 88 ? -5.986 -12.488 7.83 1 96.75 88 LEU A C 1
ATOM 648 O O . LEU A 1 88 ? -7.106 -12.367 8.33 1 96.75 88 LEU A O 1
ATOM 652 N N . ASP A 1 89 ? -5.009 -13.009 8.55 1 96.61 89 ASP A N 1
ATOM 653 C CA . ASP A 1 89 ? -5.173 -13.473 9.925 1 96.61 89 ASP A CA 1
ATOM 654 C C . ASP A 1 89 ? -5.096 -12.309 10.91 1 96.61 89 ASP A C 1
ATOM 656 O O . ASP A 1 89 ? -5.485 -12.446 12.072 1 96.61 89 ASP A O 1
ATOM 660 N N . ARG A 1 90 ? -4.606 -11.199 10.413 1 96.78 90 ARG A N 1
ATOM 661 C CA . ARG A 1 90 ? -4.395 -10.091 11.338 1 96.78 90 ARG A CA 1
ATOM 662 C C . ARG A 1 90 ? -4.906 -8.78 10.749 1 96.78 90 ARG A C 1
ATOM 664 O O . ARG A 1 90 ? -4.597 -8.447 9.603 1 96.78 90 ARG A O 1
ATOM 671 N N . GLN A 1 91 ? -5.563 -8.064 11.624 1 97.04 91 GLN A N 1
ATOM 672 C CA . GLN A 1 91 ? -6.055 -6.742 11.254 1 97.04 91 GLN A CA 1
ATOM 673 C C . GLN A 1 91 ? -4.905 -5.811 10.882 1 97.04 91 GLN A C 1
ATOM 675 O O . GLN A 1 91 ? -3.875 -5.786 11.559 1 97.04 91 GLN A O 1
ATOM 680 N N . GLY A 1 92 ? -5.102 -5.124 9.724 1 96.55 92 GLY A N 1
ATOM 681 C CA . GLY A 1 92 ? -4.095 -4.154 9.322 1 96.55 92 GLY A CA 1
ATOM 682 C C . GLY A 1 92 ? -3.004 -4.752 8.455 1 96.55 92 GLY A C 1
ATOM 683 O O . GLY A 1 92 ? -2.175 -4.025 7.903 1 96.55 92 GLY A O 1
ATOM 684 N N . SER A 1 93 ? -2.951 -6.141 8.396 1 96.65 93 SER A N 1
ATOM 685 C CA . SER A 1 93 ? -2.03 -6.727 7.428 1 96.65 93 SER A CA 1
ATOM 686 C C . SER A 1 93 ? -2.273 -6.175 6.028 1 96.65 93 SER A C 1
ATOM 688 O O . SER A 1 93 ? -3.421 -6.001 5.614 1 96.65 93 SER A O 1
ATOM 690 N N . ALA A 1 94 ? -1.216 -5.858 5.356 1 97.32 94 ALA A N 1
ATOM 691 C CA . ALA A 1 94 ? -1.316 -5.247 4.033 1 97.32 94 ALA A CA 1
ATOM 692 C C . ALA A 1 94 ? -0.388 -5.938 3.038 1 97.32 94 ALA A C 1
ATOM 694 O O . ALA A 1 94 ? 0.563 -6.616 3.433 1 97.32 94 ALA A O 1
ATOM 695 N N . TYR A 1 95 ? -0.734 -5.815 1.77 1 98.31 95 TYR A N 1
ATOM 696 C CA . TYR A 1 95 ? 0.131 -6.33 0.715 1 98.31 95 TYR A CA 1
ATOM 697 C C . TYR A 1 95 ? 0.087 -5.428 -0.514 1 98.31 95 TYR A C 1
ATOM 699 O O . TYR A 1 95 ? -0.873 -4.68 -0.709 1 98.31 95 TYR A O 1
ATOM 707 N N . LEU A 1 96 ? 1.125 -5.466 -1.279 1 98.81 96 LEU A N 1
ATOM 708 C CA . LEU A 1 96 ? 1.251 -4.686 -2.506 1 98.81 96 LEU A CA 1
ATOM 709 C C . LEU A 1 96 ? 0.953 -5.544 -3.73 1 98.81 96 LEU A C 1
ATOM 711 O O . LEU A 1 96 ? 1.456 -6.664 -3.845 1 98.81 96 LEU A O 1
ATOM 715 N N . THR A 1 97 ? 0.147 -5.007 -4.598 1 98.69 97 THR A N 1
ATOM 716 C CA . THR A 1 97 ? -0.192 -5.703 -5.834 1 98.69 97 THR A CA 1
ATOM 717 C C . THR A 1 97 ? 0.367 -4.96 -7.044 1 98.69 97 THR A C 1
ATOM 719 O O . THR A 1 97 ? 0.063 -3.783 -7.251 1 98.69 97 THR A O 1
ATOM 722 N N . PHE A 1 98 ? 1.119 -5.626 -7.787 1 98.6 98 PHE A N 1
ATOM 723 C CA . PHE A 1 98 ? 1.614 -5.137 -9.068 1 98.6 98 PHE A CA 1
ATOM 724 C C . PHE A 1 98 ? 0.92 -5.849 -10.224 1 98.6 98 PHE A C 1
ATOM 726 O O . PHE A 1 98 ? 0.974 -7.076 -10.326 1 98.6 98 PHE A O 1
ATOM 733 N N . ILE A 1 99 ? 0.248 -5.098 -11.012 1 98 99 ILE A N 1
ATOM 734 C CA . ILE A 1 99 ? -0.399 -5.65 -12.197 1 98 99 ILE A CA 1
ATOM 735 C C . ILE A 1 99 ? 0.543 -5.549 -13.394 1 98 99 ILE A C 1
ATOM 737 O O . ILE A 1 99 ? 0.929 -4.449 -13.798 1 98 99 ILE A O 1
ATOM 741 N N . VAL A 1 100 ? 0.817 -6.7 -13.993 1 97.61 100 VAL A N 1
ATOM 742 C CA . VAL A 1 100 ? 1.958 -6.724 -14.902 1 97.61 100 VAL A CA 1
ATOM 743 C C . VAL A 1 100 ? 1.531 -7.289 -16.254 1 97.61 100 VAL A C 1
ATOM 745 O O . VAL A 1 100 ? 0.505 -7.966 -16.355 1 97.61 100 VAL A O 1
ATOM 748 N N . HIS A 1 101 ? 2.215 -7.051 -17.439 1 93.68 101 HIS A N 1
ATOM 749 C CA . HIS A 1 101 ? 1.987 -7.546 -18.792 1 93.68 101 HIS A CA 1
ATOM 750 C C . HIS A 1 101 ? 2.428 -8.999 -18.929 1 93.68 101 HIS A C 1
ATOM 752 O O . HIS A 1 101 ? 1.839 -9.761 -19.699 1 93.68 101 HIS A O 1
ATOM 758 N N . ASP A 1 102 ? 3.386 -9.572 -18.297 1 94.38 102 ASP A N 1
ATOM 759 C CA . ASP A 1 102 ? 4.018 -10.878 -18.455 1 94.38 102 ASP A CA 1
ATOM 760 C C . ASP A 1 102 ? 4.267 -11.535 -17.099 1 94.38 102 ASP A C 1
ATOM 762 O O . ASP A 1 102 ? 5.417 -11.709 -16.689 1 94.38 102 ASP A O 1
ATOM 766 N N . LEU A 1 103 ? 3.116 -12.049 -16.632 1 97.75 103 LEU A N 1
ATOM 767 C CA . LEU A 1 103 ? 3.209 -12.634 -15.299 1 97.75 103 LEU A CA 1
ATOM 768 C C . LEU A 1 103 ? 4.062 -13.898 -15.319 1 97.75 103 LEU A C 1
ATOM 770 O O . LEU A 1 103 ? 4.917 -14.09 -14.451 1 97.75 103 LEU A O 1
ATOM 774 N N . ALA A 1 104 ? 3.843 -14.747 -16.313 1 96.98 104 ALA A N 1
ATOM 775 C CA . ALA A 1 104 ? 4.595 -15.997 -16.395 1 96.98 104 ALA A CA 1
ATOM 776 C C . ALA A 1 104 ? 6.095 -15.73 -16.477 1 96.98 104 ALA A C 1
ATOM 778 O O . ALA A 1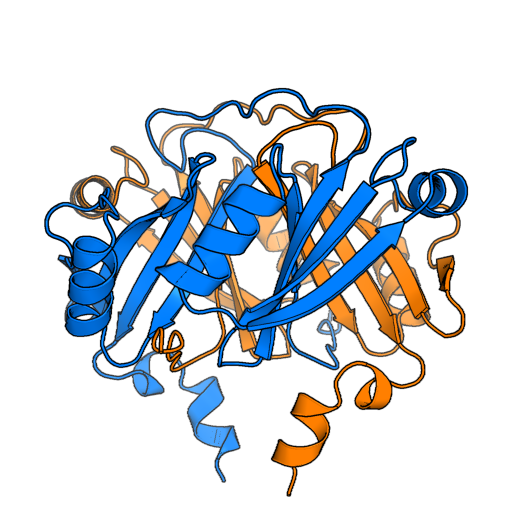 104 ? 6.881 -16.336 -15.745 1 96.98 104 ALA A O 1
ATOM 779 N N . GLY A 1 105 ? 6.486 -14.785 -17.38 1 97.13 105 GLY A N 1
ATOM 780 C CA . GLY A 1 105 ? 7.888 -14.417 -17.497 1 97.13 105 GLY A CA 1
ATOM 781 C C . GLY A 1 105 ? 8.447 -13.787 -16.235 1 97.13 105 GLY A C 1
ATOM 782 O O . GLY A 1 105 ? 9.588 -14.057 -15.853 1 97.13 105 GLY A O 1
ATOM 783 N N . THR A 1 106 ? 7.629 -12.979 -15.592 1 97.46 106 THR A N 1
ATOM 784 C CA . THR A 1 106 ? 8.052 -12.34 -14.351 1 97.46 106 THR A CA 1
ATOM 785 C C . THR A 1 106 ? 8.281 -13.38 -13.258 1 97.46 106 THR A C 1
ATOM 787 O O . THR A 1 106 ? 9.292 -13.335 -12.553 1 97.46 106 THR A O 1
ATOM 790 N N . VAL A 1 107 ? 7.385 -14.355 -13.14 1 97.4 107 VAL A N 1
ATOM 791 C CA . VAL A 1 107 ? 7.489 -15.413 -12.14 1 97.4 107 VAL A CA 1
ATOM 792 C C . VAL A 1 107 ? 8.747 -16.241 -12.393 1 97.4 107 VAL A C 1
ATOM 794 O O . VAL A 1 107 ? 9.498 -16.541 -11.461 1 97.4 107 VAL A O 1
ATOM 797 N N . GLU A 1 108 ? 8.983 -16.562 -13.612 1 97.05 108 GLU A N 1
ATOM 798 C CA . GLU A 1 108 ? 10.17 -17.338 -13.959 1 97.05 108 GLU A CA 1
ATOM 799 C C . GLU A 1 108 ? 11.447 -16.592 -13.582 1 97.05 108 GLU A C 1
ATOM 801 O O . GLU A 1 108 ? 12.37 -17.18 -13.015 1 97.05 108 GLU A O 1
ATOM 806 N N . ARG A 1 109 ? 11.469 -15.373 -13.885 1 96.92 109 ARG A N 1
ATOM 807 C CA . ARG A 1 109 ? 12.632 -14.551 -13.565 1 96.92 109 ARG A CA 1
ATOM 808 C C . ARG A 1 109 ? 12.854 -14.48 -12.058 1 96.92 109 ARG A C 1
ATOM 810 O O . ARG A 1 109 ? 13.99 -14.567 -11.588 1 96.92 109 ARG A O 1
ATOM 817 N N . LEU A 1 110 ? 11.815 -14.284 -11.351 1 97.38 110 LEU A N 1
ATOM 818 C CA . LEU A 1 110 ? 11.915 -14.177 -9.9 1 97.38 110 LEU A CA 1
ATOM 819 C C . LEU A 1 110 ? 12.352 -15.503 -9.286 1 97.38 110 LEU A C 1
ATOM 821 O O . LEU A 1 110 ? 13.172 -15.526 -8.366 1 97.38 110 LEU A O 1
ATOM 825 N N . ARG A 1 111 ? 11.849 -16.586 -9.79 1 97.08 111 ARG A N 1
ATOM 826 C CA . ARG A 1 111 ? 12.278 -17.9 -9.325 1 97.08 111 ARG A CA 1
ATOM 827 C C . ARG A 1 111 ? 13.772 -18.102 -9.556 1 97.08 111 ARG A C 1
ATOM 829 O O . ARG A 1 111 ? 14.474 -18.628 -8.69 1 97.08 111 ARG A O 1
ATOM 836 N N . ALA A 1 112 ? 14.187 -17.709 -10.675 1 96.95 112 ALA A N 1
ATOM 837 C CA . ALA A 1 112 ? 15.598 -17.844 -11.028 1 96.95 112 ALA A CA 1
ATOM 838 C C . ALA A 1 112 ? 16.481 -17.051 -10.069 1 96.95 112 ALA A C 1
ATOM 840 O O . ALA A 1 112 ? 17.683 -17.31 -9.963 1 96.95 112 ALA A O 1
ATOM 841 N N . ARG A 1 113 ? 15.86 -16.147 -9.403 1 96.64 113 ARG A N 1
ATOM 842 C CA . ARG A 1 113 ? 16.599 -15.305 -8.467 1 96.64 113 ARG A CA 1
ATOM 843 C C . ARG A 1 113 ? 16.354 -15.742 -7.027 1 96.64 113 ARG A C 1
ATOM 845 O O . ARG A 1 113 ? 16.664 -15.006 -6.088 1 96.64 113 ARG A O 1
ATOM 852 N N . GLY A 1 114 ? 15.613 -16.816 -6.91 1 96.36 114 GLY A N 1
ATOM 853 C CA . GLY A 1 114 ? 15.521 -17.438 -5.599 1 96.36 114 GLY A CA 1
ATOM 854 C C . GLY A 1 114 ? 14.216 -17.136 -4.886 1 96.36 114 GLY A C 1
ATOM 855 O O . GLY A 1 114 ? 14.031 -17.522 -3.729 1 96.36 114 GLY A O 1
ATOM 856 N N . VAL A 1 115 ? 13.341 -16.486 -5.544 1 97.47 115 VAL A N 1
ATOM 857 C CA . VAL A 1 115 ? 12.062 -16.181 -4.91 1 97.47 115 VAL A CA 1
ATOM 858 C C . VAL A 1 115 ? 11.218 -17.45 -4.812 1 97.47 115 VAL A C 1
ATOM 860 O O . VAL A 1 115 ? 11.088 -18.193 -5.788 1 97.47 115 VAL A O 1
ATOM 863 N N . VAL A 1 116 ? 10.735 -17.658 -3.593 1 95.92 116 VAL A N 1
ATOM 864 C CA . VAL A 1 116 ? 9.768 -18.724 -3.353 1 95.92 116 VAL A CA 1
ATOM 865 C C . VAL A 1 116 ? 8.357 -18.142 -3.313 1 95.92 116 VAL A C 1
ATOM 867 O O . VAL A 1 116 ? 8.108 -17.147 -2.629 1 95.92 116 VAL A O 1
ATOM 870 N N . PHE A 1 117 ? 7.436 -18.774 -3.966 1 95.26 117 PHE A N 1
ATOM 871 C CA . PHE A 1 117 ? 6.073 -18.263 -4.053 1 95.26 117 PHE A CA 1
ATOM 872 C C . PHE A 1 117 ? 5.165 -18.969 -3.053 1 95.26 117 PHE A C 1
ATOM 874 O O . PHE A 1 117 ? 5.291 -20.176 -2.837 1 95.26 117 PHE A O 1
ATOM 881 N N . ASP A 1 118 ? 4.236 -18.238 -2.53 1 90.1 118 ASP A N 1
ATOM 882 C CA . ASP A 1 118 ? 3.224 -18.764 -1.618 1 90.1 118 ASP A CA 1
ATOM 883 C C . ASP A 1 118 ? 2.101 -19.458 -2.385 1 90.1 118 ASP A C 1
ATOM 885 O O . ASP A 1 118 ? 1.481 -20.395 -1.876 1 90.1 118 ASP A O 1
ATOM 889 N N . SER A 1 119 ? 1.824 -18.894 -3.511 1 87.31 119 SER A N 1
ATOM 890 C CA . SER A 1 119 ? 0.814 -19.484 -4.384 1 87.31 119 SER A CA 1
ATOM 891 C C . SER A 1 119 ? 1.308 -20.79 -4.997 1 87.31 119 SER A C 1
ATOM 893 O O . SER A 1 119 ? 2.465 -20.889 -5.411 1 87.31 119 SER A O 1
ATOM 895 N N . ASP A 1 120 ? 0.444 -21.695 -5.03 1 85 120 ASP A N 1
ATOM 896 C CA . ASP A 1 120 ? 0.744 -22.959 -5.696 1 85 120 ASP A CA 1
ATOM 897 C C . ASP A 1 120 ? -0.474 -23.483 -6.454 1 85 120 ASP A C 1
ATOM 899 O O . ASP A 1 120 ? -1.459 -23.902 -5.844 1 85 120 ASP A O 1
ATOM 903 N N . PRO A 1 121 ? -0.427 -23.441 -7.746 1 90.55 121 PRO A N 1
ATOM 904 C CA . PRO A 1 121 ? 0.689 -23.085 -8.626 1 90.55 121 PRO A CA 1
ATOM 905 C C . PRO A 1 121 ? 0.931 -21.579 -8.694 1 90.55 121 PRO A C 1
ATOM 907 O O . PRO A 1 121 ? 0.083 -20.794 -8.261 1 90.55 121 PRO A O 1
ATOM 910 N N . ALA A 1 122 ? 2.11 -21.183 -9.14 1 92.66 122 ALA A N 1
ATOM 911 C CA . ALA A 1 122 ? 2.468 -19.798 -9.44 1 92.66 122 ALA A CA 1
ATOM 912 C C . ALA A 1 122 ? 2.988 -19.664 -10.868 1 92.66 122 ALA A C 1
ATOM 914 O O . ALA A 1 122 ? 4.068 -20.164 -11.192 1 92.66 122 ALA A O 1
ATOM 915 N N . PRO A 1 123 ? 2.337 -19.037 -11.722 1 95.61 123 PRO A N 1
ATOM 916 C CA . PRO A 1 123 ? 1.09 -18.332 -11.415 1 95.61 123 PRO A CA 1
ATOM 917 C C . PRO A 1 123 ? -0.125 -19.258 -11.411 1 95.61 123 PRO A C 1
ATOM 919 O O . PRO A 1 123 ? -0.06 -20.37 -11.941 1 95.61 123 PRO A O 1
ATOM 922 N N . MET A 1 124 ? -1.197 -18.757 -10.775 1 94.33 124 MET A N 1
ATOM 923 C CA . MET A 1 124 ? -2.472 -19.468 -10.742 1 94.33 124 MET A CA 1
ATOM 924 C C . MET A 1 124 ? -3.586 -18.615 -11.341 1 94.33 124 MET A C 1
ATOM 926 O O . MET A 1 124 ? -3.625 -17.402 -11.133 1 94.33 124 MET A O 1
ATOM 930 N N . GLU A 1 125 ? -4.478 -19.293 -12.092 1 93.54 125 GLU A N 1
ATOM 931 C CA . GLU A 1 125 ? -5.685 -18.607 -12.542 1 93.54 125 GLU A CA 1
ATOM 932 C C . GLU A 1 125 ? -6.758 -18.609 -11.458 1 93.54 125 GLU A C 1
ATOM 934 O O . GLU A 1 125 ? -7.18 -19.672 -10.997 1 93.54 125 GLU A O 1
ATOM 939 N N . VAL A 1 126 ? -7.229 -17.481 -11.067 1 89.48 126 VAL A N 1
ATOM 940 C CA . VAL A 1 126 ? -8.183 -17.425 -9.964 1 89.48 126 VAL A CA 1
ATOM 941 C C . VAL A 1 126 ? -9.591 -17.2 -10.51 1 89.48 126 VAL A C 1
ATOM 943 O O . VAL A 1 126 ? -10.578 -17.573 -9.871 1 89.48 126 VAL A O 1
ATOM 946 N N . ARG A 1 127 ? -9.72 -16.59 -11.577 1 87.83 127 ARG A N 1
ATOM 947 C CA . ARG A 1 127 ? -10.919 -16.459 -12.399 1 87.83 127 ARG A CA 1
ATOM 948 C C . ARG A 1 127 ? -10.562 -16.392 -13.88 1 87.83 127 ARG A C 1
ATOM 950 O O . ARG A 1 127 ? -9.411 -16.132 -14.236 1 87.83 127 ARG A O 1
ATOM 957 N N . PRO A 1 128 ? -11.519 -16.7 -14.63 1 91.63 128 PRO A N 1
ATOM 958 C CA . PRO A 1 128 ? -11.179 -16.705 -16.055 1 91.63 128 PRO A CA 1
ATOM 959 C C . PRO A 1 128 ? -10.5 -15.413 -16.504 1 91.63 128 PRO A C 1
ATOM 961 O O . PRO A 1 128 ? -11.059 -14.326 -16.335 1 91.63 128 PRO A O 1
ATOM 964 N N . GLY A 1 129 ? -9.236 -15.593 -16.972 1 94.94 129 GLY A N 1
ATOM 965 C CA . GLY A 1 129 ? -8.527 -14.459 -17.543 1 94.94 129 GLY A CA 1
ATOM 966 C C . GLY A 1 129 ? -7.775 -13.644 -16.508 1 94.94 129 GLY A C 1
ATOM 967 O O . GLY A 1 129 ? -7.307 -12.541 -16.799 1 94.94 129 GLY A O 1
ATOM 968 N N . THR A 1 130 ? -7.722 -14.093 -15.357 1 94.92 130 THR A N 1
ATOM 969 C CA . THR A 1 130 ? -6.997 -13.42 -14.285 1 94.92 130 THR A CA 1
ATOM 970 C C . THR A 1 130 ? -6.05 -14.387 -13.582 1 94.92 130 THR A C 1
ATOM 972 O O . THR A 1 130 ? -6.488 -15.389 -13.011 1 94.92 130 THR A O 1
ATOM 975 N N . TRP A 1 131 ? -4.784 -14.103 -13.608 1 96.42 131 TRP A N 1
ATOM 976 C CA . TRP A 1 131 ? -3.756 -14.921 -12.974 1 96.42 131 TRP A CA 1
ATOM 977 C C . TRP A 1 131 ? -3.014 -14.131 -11.902 1 96.42 131 TRP A C 1
ATOM 979 O O . TRP A 1 131 ? -2.847 -12.915 -12.023 1 96.42 131 TRP A O 1
ATOM 989 N N . LEU A 1 132 ? -2.622 -14.821 -10.909 1 97.04 132 LEU A N 1
ATOM 990 C CA . LEU A 1 132 ? -1.868 -14.115 -9.878 1 97.04 132 LEU A CA 1
ATOM 991 C C . LEU A 1 132 ? -0.835 -15.035 -9.236 1 97.04 132 LEU A C 1
ATOM 993 O O . LEU A 1 132 ? -0.851 -16.247 -9.461 1 97.04 132 LEU A O 1
ATOM 997 N N . ALA A 1 133 ? 0.094 -14.473 -8.472 1 96.71 133 ALA A N 1
ATOM 998 C CA . ALA A 1 133 ? 1.063 -15.143 -7.608 1 96.71 133 ALA A CA 1
ATOM 999 C C . ALA A 1 133 ? 1.43 -14.267 -6.413 1 96.71 133 ALA A C 1
ATOM 1001 O O . ALA A 1 133 ? 1.611 -13.056 -6.556 1 96.71 133 ALA A O 1
ATOM 1002 N N . PHE A 1 134 ? 1.477 -14.945 -5.296 1 96.88 134 PHE A N 1
ATOM 1003 C CA . PHE A 1 134 ? 1.906 -14.267 -4.079 1 96.88 134 PHE A CA 1
ATOM 1004 C C . PHE A 1 134 ? 3.306 -14.715 -3.674 1 96.88 134 PHE A C 1
ATOM 1006 O O . PHE A 1 134 ? 3.652 -15.89 -3.815 1 96.88 134 PHE A O 1
ATOM 1013 N N . PHE A 1 135 ? 4.046 -13.799 -3.102 1 96.77 135 PHE A N 1
ATOM 1014 C CA . PHE A 1 135 ? 5.341 -14.094 -2.501 1 96.77 135 PHE A CA 1
ATOM 1015 C C . PHE A 1 135 ? 5.696 -13.055 -1.443 1 96.77 135 PHE A C 1
ATOM 1017 O O . PHE A 1 135 ? 4.888 -12.178 -1.131 1 96.77 135 PHE A O 1
ATOM 1024 N N . ARG A 1 136 ? 6.886 -13.26 -0.869 1 96.89 136 ARG A N 1
ATOM 1025 C CA . ARG A 1 136 ? 7.277 -12.382 0.229 1 96.89 136 ARG A CA 1
ATOM 1026 C C . ARG A 1 136 ? 8.673 -11.811 0.003 1 96.89 136 ARG A C 1
ATOM 1028 O O . ARG A 1 136 ? 9.535 -12.476 -0.576 1 96.89 136 ARG A O 1
ATOM 1035 N N . ASP A 1 137 ? 8.853 -10.625 0.448 1 97.94 137 ASP A N 1
ATOM 1036 C CA . ASP A 1 137 ? 10.209 -10.085 0.483 1 97.94 137 ASP A CA 1
ATOM 1037 C C . ASP A 1 137 ? 11.006 -10.676 1.644 1 97.94 137 ASP A C 1
ATOM 1039 O O . ASP A 1 137 ? 10.479 -11.474 2.423 1 97.94 137 ASP A O 1
ATOM 1043 N N . PRO A 1 138 ? 12.279 -10.38 1.823 1 97.65 138 PRO A N 1
ATOM 1044 C CA . PRO A 1 138 ? 13.141 -11.028 2.814 1 97.65 138 PRO A CA 1
ATOM 1045 C C . PRO A 1 138 ? 12.663 -10.808 4.247 1 97.65 138 PRO A C 1
ATOM 1047 O O . PRO A 1 138 ? 13.086 -11.523 5.159 1 97.65 138 PRO A O 1
ATOM 1050 N N . GLU A 1 139 ? 11.849 -9.794 4.46 1 97.94 139 GLU A N 1
ATOM 1051 C CA . GLU A 1 139 ? 11.38 -9.527 5.816 1 97.94 139 GLU A CA 1
ATOM 1052 C C . GLU A 1 139 ? 9.929 -9.965 5.995 1 97.94 139 GLU A C 1
ATOM 1054 O O . GLU A 1 139 ? 9.309 -9.674 7.02 1 97.94 139 GLU A O 1
ATOM 1059 N N . GLY A 1 140 ? 9.348 -10.536 4.955 1 96.85 140 GL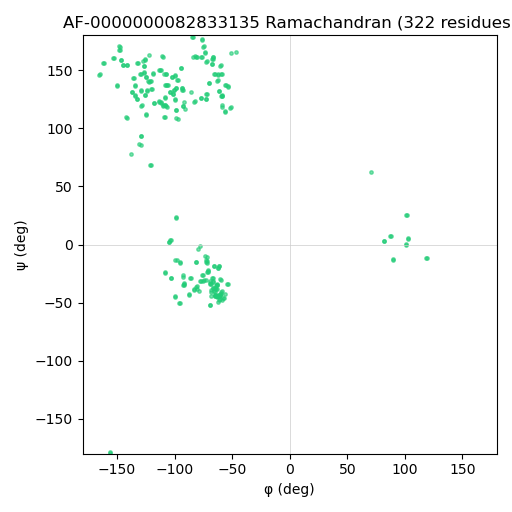Y A N 1
ATOM 1060 C CA . GLY A 1 140 ? 8.045 -11.164 5.107 1 96.85 140 GLY A CA 1
ATOM 1061 C C . GLY A 1 140 ? 6.905 -10.302 4.6 1 96.85 140 GLY A C 1
ATOM 1062 O O . GLY A 1 140 ? 5.736 -10.674 4.722 1 96.85 140 GLY A O 1
ATOM 1063 N N . ASN A 1 141 ? 7.174 -9.115 4.095 1 97.88 141 ASN A N 1
ATOM 1064 C CA . ASN A 1 141 ? 6.12 -8.331 3.46 1 97.88 141 ASN A CA 1
ATOM 1065 C C . ASN A 1 141 ? 5.553 -9.042 2.235 1 97.88 141 ASN A C 1
ATOM 1067 O O . ASN A 1 141 ? 6.303 -9.608 1.437 1 97.88 141 ASN A O 1
ATOM 1071 N N . VAL A 1 142 ? 4.278 -8.949 2.053 1 97.78 142 VAL A N 1
ATOM 1072 C CA . VAL A 1 142 ? 3.601 -9.737 1.028 1 97.78 142 VAL A CA 1
ATOM 1073 C C . VAL A 1 142 ? 3.486 -8.921 -0.258 1 97.78 142 VAL A C 1
ATOM 1075 O O . VAL A 1 142 ? 3.084 -7.756 -0.228 1 97.78 142 VAL A O 1
ATOM 1078 N N . LEU A 1 143 ? 3.808 -9.513 -1.323 1 98.43 143 LEU A N 1
ATOM 1079 C CA . LEU A 1 143 ? 3.674 -8.954 -2.664 1 98.43 143 LEU A CA 1
ATOM 1080 C C . LEU A 1 143 ? 2.818 -9.857 -3.546 1 98.43 143 LEU A C 1
ATOM 1082 O O . LEU A 1 143 ? 2.942 -11.082 -3.493 1 98.43 143 LEU A O 1
ATOM 1086 N N . GLU A 1 144 ? 2.025 -9.223 -4.315 1 98.52 144 GLU A N 1
ATOM 1087 C CA . GLU A 1 144 ? 1.17 -9.896 -5.29 1 98.52 144 GLU A CA 1
ATOM 1088 C C . GLU A 1 144 ? 1.476 -9.427 -6.709 1 98.52 144 GLU A C 1
ATOM 1090 O O . GLU A 1 144 ? 1.659 -8.231 -6.947 1 98.52 144 GLU A O 1
ATOM 1095 N N . LEU A 1 145 ? 1.582 -10.381 -7.603 1 98.25 145 LEU A N 1
ATOM 1096 C CA . LEU A 1 145 ? 1.604 -10.115 -9.037 1 98.25 145 LEU A CA 1
ATOM 1097 C C . LEU A 1 145 ? 0.304 -10.567 -9.693 1 98.25 145 LEU A C 1
ATOM 1099 O O . LEU A 1 145 ? -0.205 -11.648 -9.392 1 98.25 145 LEU A O 1
ATOM 1103 N N . VAL A 1 146 ? -0.19 -9.725 -10.592 1 98.19 146 VAL A N 1
ATOM 1104 C CA . VAL A 1 146 ? -1.437 -10.068 -11.269 1 98.19 146 VAL A CA 1
ATOM 1105 C C . VAL A 1 146 ? -1.316 -9.766 -12.76 1 98.19 146 VAL A C 1
ATOM 1107 O O . VAL A 1 146 ? -0.705 -8.768 -13.151 1 98.19 146 VAL A O 1
ATOM 1110 N N . GLU A 1 147 ? -1.897 -10.576 -13.531 1 98.15 147 GLU A N 1
ATOM 1111 C CA . GLU A 1 147 ? -2.09 -10.326 -14.956 1 98.15 147 GLU A CA 1
ATOM 1112 C C . GLU A 1 147 ? -3.547 -10.532 -15.36 1 98.15 147 GLU A C 1
ATOM 1114 O O . GLU A 1 147 ? -4.175 -11.513 -14.958 1 98.15 147 GLU A O 1
ATOM 1119 N N . TYR A 1 148 ? -4.013 -9.622 -16.06 1 96.51 148 TYR A N 1
ATOM 1120 C CA . TYR A 1 148 ? -5.322 -9.726 -16.694 1 96.51 148 TYR A CA 1
ATOM 1121 C C . TYR A 1 148 ? -5.185 -9.95 -18.195 1 96.51 148 TYR A C 1
ATOM 1123 O O . TYR A 1 148 ? -4.368 -9.302 -18.854 1 96.51 148 TYR A O 1
ATOM 1131 N N . ASP A 1 149 ? -5.936 -10.786 -18.676 1 93.91 149 ASP A N 1
ATOM 1132 C CA . ASP A 1 149 ? -5.895 -11.029 -20.114 1 93.91 149 ASP A CA 1
ATOM 1133 C C . ASP A 1 149 ? -6.38 -9.808 -20.892 1 93.91 149 ASP A C 1
ATOM 1135 O O . ASP A 1 149 ? -5.955 -9.578 -22.025 1 93.91 149 ASP A O 1
ATOM 1139 N N . ASP A 1 150 ? -7.3 -9.101 -20.3 1 91.27 150 ASP A N 1
ATOM 1140 C CA . ASP A 1 150 ? -7.834 -7.865 -20.864 1 91.27 150 ASP A CA 1
ATOM 1141 C C . ASP A 1 150 ? -7.8 -6.734 -19.839 1 91.27 150 ASP A C 1
ATOM 1143 O O . ASP A 1 150 ? -8.814 -6.432 -19.207 1 91.27 150 ASP A O 1
ATOM 1147 N N . PRO A 1 151 ? -6.627 -6.093 -19.793 1 89.34 151 PRO A N 1
ATOM 1148 C CA . PRO A 1 151 ? -6.495 -5.026 -18.799 1 89.34 151 PRO A CA 1
ATOM 1149 C C . PRO A 1 151 ? -7.514 -3.906 -18.996 1 89.34 151 PRO A C 1
ATOM 1151 O O . PRO A 1 151 ? -7.935 -3.271 -18.026 1 89.34 151 PRO A O 1
ATOM 1154 N N . ALA A 1 152 ? -7.906 -3.68 -20.181 1 90.07 152 ALA A N 1
ATOM 1155 C CA . ALA A 1 152 ? -8.87 -2.619 -20.459 1 90.07 152 ALA A CA 1
ATOM 1156 C C . ALA A 1 152 ? -10.245 -2.967 -19.896 1 90.07 152 ALA A C 1
ATOM 1158 O O . ALA A 1 152 ? -10.998 -2.08 -19.486 1 90.07 152 ALA A O 1
ATOM 1159 N N . ALA A 1 153 ? -10.553 -4.248 -19.913 1 90.47 153 ALA A N 1
ATOM 1160 C CA . ALA A 1 153 ? -11.819 -4.682 -19.328 1 90.47 153 ALA A CA 1
ATOM 1161 C C . ALA A 1 153 ? -11.804 -4.526 -17.81 1 90.47 153 ALA A C 1
ATOM 1163 O O . ALA A 1 153 ? -12.829 -4.21 -17.202 1 90.47 153 ALA A O 1
ATOM 1164 N N . TYR A 1 154 ? -10.664 -4.67 -17.226 1 91.02 154 TYR A N 1
ATOM 1165 C CA . TYR A 1 154 ? -10.517 -4.553 -15.779 1 91.02 154 TYR A CA 1
ATOM 1166 C C . TYR A 1 154 ? -10.454 -3.091 -15.354 1 91.02 154 TYR A C 1
ATOM 1168 O O . TYR A 1 154 ? -10.96 -2.725 -14.291 1 91.02 154 TYR A O 1
ATOM 1176 N N . ARG A 1 155 ? -9.767 -2.395 -16.208 1 94.4 155 ARG A N 1
ATOM 1177 C CA . ARG A 1 155 ? -9.558 -0.98 -15.919 1 94.4 155 ARG A CA 1
ATOM 1178 C C . ARG A 1 155 ? -10.115 -0.105 -17.037 1 94.4 155 ARG A C 1
ATOM 1180 O O . ARG A 1 155 ? -9.368 0.626 -17.69 1 94.4 155 ARG A O 1
ATOM 1187 N N . PRO A 1 156 ? -11.364 -0.068 -17.179 1 89.88 156 PRO A N 1
ATOM 1188 C CA . PRO A 1 156 ? -11.949 0.765 -18.232 1 89.88 156 PRO A CA 1
ATOM 1189 C C . PRO A 1 156 ? -11.72 2.257 -17.999 1 89.88 156 PRO A C 1
ATOM 1191 O O . PRO A 1 156 ? -11.769 3.048 -18.945 1 89.88 156 PRO A O 1
ATOM 1194 N N . ASP A 1 157 ? -11.399 2.604 -16.798 1 89.23 157 ASP A N 1
ATOM 1195 C CA . ASP A 1 157 ? -11.162 3.996 -16.428 1 89.23 157 ASP A CA 1
ATOM 1196 C C . ASP A 1 157 ? -9.853 4.508 -17.025 1 89.23 157 ASP A C 1
ATOM 1198 O O . ASP A 1 157 ? -9.648 5.718 -17.142 1 89.23 157 ASP A O 1
ATOM 1202 N N . LEU A 1 158 ? -8.972 3.602 -17.352 1 85.29 158 LEU A N 1
ATOM 1203 C CA . LEU A 1 158 ? -7.676 3.998 -17.892 1 85.29 158 LEU A CA 1
ATOM 1204 C C . LEU A 1 158 ? -7.709 4.029 -19.417 1 85.29 158 LEU A C 1
ATOM 1206 O O . LEU A 1 158 ? -6.775 4.524 -20.052 1 85.29 158 LEU A O 1
ATOM 1210 N N . ALA A 1 159 ? -8.512 3.272 -20.05 1 69.68 159 ALA A N 1
ATOM 1211 C CA . ALA A 1 159 ? -8.633 3.261 -21.505 1 69.68 159 ALA A CA 1
ATOM 1212 C C . ALA A 1 159 ? -8.887 4.666 -22.045 1 69.68 159 ALA A C 1
ATOM 1214 O O . ALA A 1 159 ? -8.479 4.992 -23.162 1 69.68 159 ALA A O 1
ATOM 1215 N N . VAL A 1 160 ? -9.574 5.515 -21.397 1 57.42 160 VAL A N 1
ATOM 1216 C CA . VAL A 1 160 ? -9.964 6.826 -21.906 1 57.42 160 VAL A CA 1
ATOM 1217 C C . VAL A 1 160 ? -8.766 7.772 -21.871 1 57.42 160 VAL A C 1
ATOM 1219 O O . VAL A 1 160 ? -8.735 8.772 -22.592 1 57.42 160 VAL A O 1
ATOM 1222 N N . ARG A 1 161 ? -7.764 7.658 -21.049 1 52.01 161 ARG A N 1
ATOM 1223 C CA . ARG A 1 161 ? -6.71 8.664 -20.966 1 52.01 161 ARG A CA 1
ATOM 1224 C C . ARG A 1 161 ? -5.817 8.624 -22.201 1 52.01 161 ARG A C 1
ATOM 1226 O O . ARG A 1 161 ? -4.953 9.486 -22.377 1 52.01 161 ARG A O 1
ATOM 1233 N N . THR A 1 162 ? -5.665 7.635 -22.95 1 37.68 162 THR A N 1
ATOM 1234 C CA . THR A 1 162 ? -4.798 7.621 -24.123 1 37.68 162 THR A CA 1
ATOM 1235 C C . THR A 1 162 ? -5.397 8.457 -25.25 1 37.68 162 THR A C 1
ATOM 1237 O O . THR A 1 162 ? -4.779 8.622 -26.304 1 37.68 162 THR A O 1
ATOM 1240 N N . GLU A 1 163 ? -6.685 8.906 -25.136 1 31.7 163 GLU A N 1
ATOM 1241 C CA . GLU A 1 163 ? -6.954 9.772 -26.28 1 31.7 163 GLU A CA 1
ATOM 1242 C C . GLU A 1 163 ? -6.506 11.205 -26.005 1 31.7 163 GLU A C 1
ATOM 1244 O O . GLU A 1 163 ? -6.735 11.734 -24.915 1 31.7 163 GLU A O 1
ATOM 1249 N N . MET B 1 1 ? 21.314 -6.96 -16.492 1 47.1 1 MET B N 1
ATOM 1250 C CA . MET B 1 1 ? 20.448 -5.808 -16.259 1 47.1 1 MET B CA 1
ATOM 1251 C C . MET B 1 1 ? 19.079 -6.249 -15.751 1 47.1 1 MET B C 1
ATOM 1253 O O . MET B 1 1 ? 18.391 -7.031 -16.41 1 47.1 1 MET B O 1
ATOM 1257 N N . THR B 1 2 ? 18.962 -6.214 -14.515 1 59.97 2 THR B N 1
ATOM 1258 C CA . THR B 1 2 ? 17.707 -6.739 -13.988 1 59.97 2 THR B CA 1
ATOM 1259 C C . THR B 1 2 ? 16.516 -6.008 -14.6 1 59.97 2 THR B C 1
ATOM 1261 O O . THR B 1 2 ? 16.492 -4.776 -14.644 1 59.97 2 THR B O 1
ATOM 1264 N N . ALA B 1 3 ? 15.815 -6.806 -15.345 1 73.95 3 ALA B N 1
ATOM 1265 C CA . ALA B 1 3 ? 14.695 -6.213 -16.073 1 73.95 3 ALA B CA 1
ATOM 1266 C C . ALA B 1 3 ? 13.701 -5.564 -15.115 1 73.95 3 ALA B C 1
ATOM 1268 O O . ALA B 1 3 ? 13.422 -6.102 -14.041 1 73.95 3 ALA B O 1
ATOM 1269 N N . ALA B 1 4 ? 13.358 -4.4 -15.291 1 86.13 4 ALA B N 1
ATOM 1270 C CA . ALA B 1 4 ? 12.366 -3.62 -14.556 1 86.13 4 ALA B CA 1
ATOM 1271 C C . ALA B 1 4 ? 11.012 -4.324 -14.546 1 86.13 4 ALA B C 1
ATOM 1273 O O . ALA B 1 4 ? 10.639 -4.979 -15.522 1 86.13 4 ALA B O 1
ATOM 1274 N N . LEU B 1 5 ? 10.381 -4.32 -13.435 1 95.01 5 LEU B N 1
ATOM 1275 C CA . LEU B 1 5 ? 9.001 -4.787 -13.37 1 95.01 5 LEU B CA 1
ATOM 1276 C C . LEU B 1 5 ? 8.105 -3.966 -14.292 1 95.01 5 LEU B C 1
ATOM 1278 O O . LEU B 1 5 ? 7.982 -2.751 -14.123 1 95.01 5 LEU B O 1
ATOM 1282 N N . ARG B 1 6 ? 7.527 -4.567 -15.22 1 95.49 6 ARG B N 1
ATOM 1283 C CA . ARG B 1 6 ? 6.706 -3.855 -16.195 1 95.49 6 ARG B CA 1
ATOM 1284 C C . ARG B 1 6 ? 5.229 -3.925 -15.822 1 95.49 6 ARG B C 1
ATOM 1286 O O . ARG B 1 6 ? 4.571 -4.939 -16.062 1 95.49 6 ARG B O 1
ATOM 1293 N N . MET B 1 7 ? 4.733 -2.836 -15.398 1 96.62 7 MET B N 1
ATOM 1294 C CA . MET B 1 7 ? 3.347 -2.777 -14.944 1 96.62 7 MET B CA 1
ATOM 1295 C C . MET B 1 7 ? 2.425 -2.318 -16.07 1 96.62 7 MET B C 1
ATOM 1297 O O . MET B 1 7 ? 2.823 -1.516 -16.915 1 96.62 7 MET B O 1
ATOM 1301 N N . SER B 1 8 ? 1.198 -2.76 -15.985 1 95.56 8 SER B N 1
ATOM 1302 C CA . SER B 1 8 ? 0.24 -2.446 -17.041 1 95.56 8 SER B CA 1
ATOM 1303 C C . SER B 1 8 ? -0.797 -1.435 -16.563 1 95.56 8 SER B C 1
ATOM 1305 O O . SER B 1 8 ? -1.435 -0.761 -17.375 1 95.56 8 SER B O 1
ATOM 1307 N N . VAL B 1 9 ? -1.051 -1.318 -15.325 1 95.92 9 VAL B N 1
ATOM 1308 C CA . VAL B 1 9 ? -1.994 -0.395 -14.704 1 95.92 9 VAL B CA 1
ATOM 1309 C C . VAL B 1 9 ? -1.49 0.005 -13.319 1 95.92 9 VAL B C 1
ATOM 1311 O O . VAL B 1 9 ? -0.518 -0.564 -12.817 1 95.92 9 VAL B O 1
ATOM 1314 N N . PRO B 1 10 ? -2.056 0.955 -12.62 1 97.05 10 PRO B N 1
ATOM 1315 C CA . PRO B 1 10 ? -1.595 1.396 -11.302 1 97.05 10 PRO B CA 1
ATOM 1316 C C . PRO B 1 10 ? -1.633 0.281 -10.259 1 97.05 10 PRO B C 1
ATOM 1318 O O . PRO B 1 10 ? -2.445 -0.642 -10.367 1 97.05 10 PRO B O 1
ATOM 1321 N N . MET B 1 11 ? -0.804 0.423 -9.313 1 98.43 11 MET B N 1
ATOM 1322 C CA . MET B 1 11 ? -0.664 -0.558 -8.24 1 98.43 11 MET B CA 1
ATOM 1323 C C . MET B 1 11 ? -1.923 -0.608 -7.381 1 98.43 11 MET B C 1
ATOM 1325 O O . MET B 1 11 ? -2.727 0.325 -7.395 1 98.43 11 MET B O 1
ATOM 1329 N N . GLU B 1 12 ? -2.084 -1.665 -6.657 1 98.72 12 GLU B N 1
ATOM 1330 C CA . GLU B 1 12 ? -3.141 -1.808 -5.66 1 98.72 12 GLU B CA 1
ATOM 1331 C C . GLU B 1 12 ? -2.569 -2.208 -4.303 1 98.72 12 GLU B C 1
ATOM 1333 O O . GLU B 1 12 ? -1.485 -2.791 -4.228 1 98.72 12 GLU B O 1
ATOM 1338 N N . VAL B 1 13 ? -3.252 -1.868 -3.311 1 98.9 13 VAL B N 1
ATOM 1339 C CA . VAL B 1 13 ? -2.881 -2.24 -1.95 1 98.9 13 VAL B CA 1
ATOM 1340 C C . VAL B 1 13 ? -4.051 -2.946 -1.269 1 98.9 13 VAL B C 1
ATOM 1342 O O . VAL B 1 13 ? -5.177 -2.442 -1.275 1 98.9 13 VAL B O 1
ATOM 1345 N N . GLY B 1 14 ? -3.783 -4.09 -0.708 1 98.77 14 GLY B N 1
ATOM 1346 C CA . GLY B 1 14 ? -4.764 -4.783 0.112 1 98.77 14 GLY B CA 1
ATOM 1347 C C . GLY B 1 14 ? -4.574 -4.544 1.598 1 98.77 14 GLY B C 1
ATOM 1348 O O . GLY B 1 14 ? -3.443 -4.5 2.086 1 98.77 14 GLY B O 1
ATOM 1349 N N . ILE B 1 15 ? -5.662 -4.407 2.316 1 98.75 15 ILE B N 1
ATOM 1350 C CA . ILE B 1 15 ? -5.637 -4.23 3.764 1 98.75 15 ILE B CA 1
ATOM 1351 C C . ILE B 1 15 ? -6.677 -5.141 4.412 1 98.75 15 ILE B C 1
ATOM 1353 O O . ILE B 1 15 ? -7.857 -5.1 4.055 1 98.75 15 ILE B O 1
ATOM 1357 N N . CYS B 1 16 ? -6.237 -5.885 5.362 1 98.64 16 CYS B N 1
ATOM 1358 C CA . CYS B 1 16 ? -7.14 -6.721 6.146 1 98.64 16 CYS B CA 1
ATOM 1359 C C . CYS B 1 16 ? -7.913 -5.887 7.16 1 98.64 16 CYS B C 1
ATOM 1361 O O . CYS B 1 16 ? -7.316 -5.158 7.955 1 98.64 16 CYS B O 1
ATOM 1363 N N . CYS B 1 17 ? -9.163 -6.006 7.113 1 98.47 17 CYS B N 1
ATOM 1364 C CA . CYS B 1 17 ? -9.949 -5.228 8.065 1 98.47 17 CYS B CA 1
ATOM 1365 C C . CYS B 1 17 ? -10.894 -6.125 8.855 1 98.47 17 CYS B C 1
ATOM 1367 O O . CYS B 1 17 ? -11.187 -7.246 8.436 1 98.47 17 CYS B O 1
ATOM 1369 N N . ALA B 1 18 ? -11.361 -5.672 10.022 1 98.35 18 ALA B N 1
ATOM 1370 C CA . ALA B 1 18 ? -12.28 -6.39 10.901 1 98.35 18 ALA B CA 1
ATOM 1371 C C . ALA B 1 18 ? -13.729 -6.018 10.601 1 98.35 18 ALA B C 1
ATOM 1373 O O . ALA B 1 18 ? -14.637 -6.832 10.786 1 98.35 18 ALA B O 1
ATOM 1374 N N . ASP B 1 19 ? -14.002 -4.809 10.239 1 98.61 19 ASP B N 1
ATOM 1375 C CA . ASP B 1 19 ? -15.329 -4.283 9.933 1 98.61 19 ASP B CA 1
ATOM 1376 C C . ASP B 1 19 ? -15.339 -3.57 8.583 1 98.61 19 ASP B C 1
ATOM 1378 O O . ASP B 1 19 ? -15.111 -2.36 8.513 1 98.61 19 ASP B O 1
ATOM 1382 N N . LEU B 1 20 ? -15.686 -4.291 7.527 1 98.79 20 LEU B N 1
ATOM 1383 C CA . LEU B 1 20 ? -15.604 -3.797 6.157 1 98.79 20 LEU B CA 1
ATOM 1384 C C . LEU B 1 20 ? -16.54 -2.61 5.951 1 98.79 20 LEU B C 1
ATOM 1386 O O . LEU B 1 20 ? -16.154 -1.607 5.346 1 98.79 20 LEU B O 1
ATOM 1390 N N . ASP B 1 21 ? -17.718 -2.697 6.43 1 98.75 21 ASP B N 1
ATOM 1391 C CA . ASP B 1 21 ? -18.703 -1.641 6.22 1 98.75 21 ASP B CA 1
ATOM 1392 C C . ASP B 1 21 ? -18.236 -0.324 6.838 1 98.75 21 ASP B C 1
ATOM 1394 O O . ASP B 1 21 ? -18.352 0.734 6.216 1 98.75 21 ASP B O 1
ATOM 1398 N N . ALA B 1 22 ? -17.717 -0.394 8.042 1 98.59 22 ALA B N 1
ATOM 1399 C CA . ALA B 1 22 ? -17.246 0.812 8.718 1 98.59 22 ALA B CA 1
ATOM 1400 C C . ALA B 1 22 ? -16.058 1.425 7.982 1 98.59 22 ALA B C 1
ATOM 1402 O O . ALA B 1 22 ? -15.991 2.644 7.806 1 98.59 22 ALA B O 1
ATOM 1403 N N . LEU B 1 23 ? -15.119 0.6 7.574 1 98.68 23 LEU B N 1
ATOM 1404 C CA . LEU B 1 23 ? -13.945 1.119 6.881 1 98.68 23 LEU B CA 1
ATOM 1405 C C . LEU B 1 23 ? -14.32 1.653 5.502 1 98.68 23 LEU B C 1
ATOM 1407 O O . LEU B 1 23 ? -13.779 2.667 5.057 1 98.68 23 LEU B O 1
ATOM 1411 N N . LEU B 1 24 ? -15.187 0.947 4.872 1 98.61 24 LEU B N 1
ATOM 1412 C CA . LEU B 1 24 ? -15.678 1.418 3.581 1 98.61 24 LEU B CA 1
ATOM 1413 C C . LEU B 1 24 ? -16.3 2.804 3.709 1 98.61 24 LEU B C 1
ATOM 1415 O O . LEU B 1 24 ? -16.011 3.696 2.908 1 98.61 24 LEU B O 1
ATOM 1419 N N . ALA B 1 25 ? -17.096 2.999 4.668 1 98.47 25 ALA B N 1
ATOM 1420 C CA . ALA B 1 25 ? -17.727 4.294 4.907 1 98.47 25 ALA B CA 1
ATOM 1421 C C . ALA B 1 25 ? -16.68 5.376 5.158 1 98.47 25 ALA B C 1
ATOM 1423 O O . ALA B 1 25 ? -16.782 6.483 4.623 1 98.47 25 ALA B O 1
ATOM 1424 N N . PHE B 1 26 ? -15.718 5.063 5.914 1 98.61 26 PHE B N 1
ATOM 1425 C CA . PHE B 1 26 ? -14.658 6.023 6.199 1 98.61 26 PHE B CA 1
ATOM 1426 C C . PHE B 1 26 ? -13.934 6.425 4.919 1 98.61 26 PHE B C 1
ATOM 1428 O O . PHE B 1 26 ? -13.772 7.614 4.639 1 98.61 26 PHE B O 1
ATOM 1435 N N . TYR B 1 27 ? -13.545 5.479 4.095 1 98.62 27 TYR B N 1
ATOM 1436 C CA . TYR B 1 27 ? -12.715 5.765 2.93 1 98.62 27 TYR B CA 1
ATOM 1437 C C . TYR B 1 27 ? -13.531 6.434 1.83 1 98.62 27 TYR B C 1
ATOM 1439 O O . TYR B 1 27 ? -13 7.234 1.055 1 98.62 27 TYR B O 1
ATOM 1447 N N . THR B 1 28 ? -14.814 6.104 1.786 1 98.15 28 THR B N 1
ATOM 1448 C CA . THR B 1 28 ? -15.621 6.701 0.727 1 98.15 28 THR B CA 1
ATOM 1449 C C . THR B 1 28 ? -16.187 8.046 1.172 1 98.15 28 THR B C 1
ATOM 1451 O O . THR B 1 28 ? -16.06 9.045 0.461 1 98.15 28 THR B O 1
ATOM 1454 N N . GLU B 1 29 ? -16.672 8.114 2.388 1 97.45 29 GLU B N 1
ATOM 1455 C CA . GLU B 1 29 ? -17.426 9.285 2.825 1 97.45 29 GLU B CA 1
ATOM 1456 C C . GLU B 1 29 ? -16.511 10.32 3.474 1 97.45 29 GLU B C 1
ATOM 1458 O O . GLU B 1 29 ? -16.785 11.52 3.418 1 97.45 29 GLU B O 1
ATOM 1463 N N . VAL B 1 30 ? -15.513 9.888 4.129 1 97.67 30 VAL B N 1
ATOM 1464 C CA . VAL B 1 30 ? -14.632 10.798 4.853 1 97.67 30 VAL B CA 1
ATOM 1465 C C . VAL B 1 30 ? -13.418 11.138 3.991 1 97.67 30 VAL B C 1
ATOM 1467 O O . VAL B 1 30 ? -13.152 12.31 3.716 1 97.67 30 VAL B O 1
ATOM 1470 N N . VAL B 1 31 ? -12.744 10.144 3.444 1 97.39 31 VAL B N 1
ATOM 1471 C CA . VAL B 1 31 ? -11.514 10.369 2.692 1 97.39 31 VAL B CA 1
ATOM 1472 C C . VAL B 1 31 ? -11.852 10.766 1.256 1 97.39 31 VAL B C 1
ATOM 1474 O O . VAL B 1 31 ? -11.162 11.594 0.656 1 97.39 31 VAL B O 1
ATOM 1477 N N . GLY B 1 32 ? -12.914 10.123 0.699 1 97.35 32 GLY B N 1
ATOM 1478 C CA . GLY B 1 32 ? -13.372 10.549 -0.614 1 97.35 32 GLY B CA 1
ATOM 1479 C C . GLY B 1 32 ? -12.893 9.645 -1.735 1 97.35 32 GLY B C 1
ATOM 1480 O O . GLY B 1 32 ? -12.769 10.082 -2.881 1 97.35 32 GLY B O 1
ATOM 1481 N N . LEU B 1 33 ? -12.593 8.361 -1.462 1 98.01 33 LEU B N 1
ATOM 1482 C CA . LEU B 1 33 ? -12.287 7.402 -2.518 1 98.01 33 LEU B CA 1
ATOM 1483 C C . LEU B 1 33 ? -13.566 6.868 -3.155 1 98.01 33 LEU B C 1
ATOM 1485 O O . LEU B 1 33 ? -14.644 6.958 -2.563 1 98.01 33 LEU B O 1
ATOM 1489 N N . THR B 1 34 ? -13.416 6.32 -4.315 1 97.58 34 THR B N 1
ATOM 1490 C CA . THR B 1 34 ? -14.565 5.822 -5.064 1 97.58 34 THR B CA 1
ATOM 1491 C C . THR B 1 34 ? -14.68 4.306 -4.932 1 97.58 34 THR B C 1
ATOM 1493 O O . THR B 1 34 ? -13.708 3.582 -5.155 1 97.58 34 THR B O 1
ATOM 1496 N N . LEU B 1 35 ? -15.81 3.813 -4.602 1 98.03 35 LEU B N 1
ATOM 1497 C CA . LEU B 1 35 ? -16.059 2.376 -4.596 1 98.03 35 LEU B CA 1
ATOM 1498 C C . LEU B 1 35 ? -16.171 1.838 -6.018 1 98.03 35 LEU B C 1
ATOM 1500 O O . LEU B 1 35 ? -16.981 2.327 -6.81 1 98.03 35 LEU B O 1
ATOM 1504 N N . VAL B 1 36 ? -15.38 0.864 -6.316 1 97.44 36 VAL B N 1
ATOM 1505 C CA . VAL B 1 36 ? -15.352 0.269 -7.648 1 97.44 36 VAL B CA 1
ATOM 1506 C C . VAL B 1 36 ? -16.166 -1.022 -7.656 1 97.44 36 VAL B C 1
ATOM 1508 O O . VAL B 1 36 ? -16.903 -1.294 -8.607 1 97.44 36 VAL B O 1
ATOM 1511 N N . SER B 1 37 ? -15.963 -1.795 -6.66 1 97.31 37 SER B N 1
ATOM 1512 C CA . SER B 1 37 ? -16.655 -3.078 -6.588 1 97.31 37 SER B CA 1
ATOM 1513 C C . SER B 1 37 ? -16.631 -3.64 -5.171 1 97.31 37 SER B C 1
ATOM 1515 O O . SER B 1 37 ? -15.795 -3.246 -4.355 1 97.31 37 SER B O 1
ATOM 1517 N N . ARG B 1 38 ? -17.583 -4.485 -4.884 1 97.76 38 ARG B N 1
ATOM 1518 C CA . ARG B 1 38 ? -17.651 -5.324 -3.691 1 97.76 38 ARG B CA 1
ATOM 1519 C C . ARG B 1 38 ? -17.999 -6.764 -4.054 1 97.76 38 ARG B C 1
ATOM 1521 O O . ARG B 1 38 ? -18.972 -7.011 -4.769 1 97.76 38 ARG B O 1
ATOM 1528 N N . VAL B 1 39 ? -17.172 -7.681 -3.634 1 96.62 39 VAL B N 1
ATOM 1529 C CA . VAL B 1 39 ? -17.406 -9.07 -4.014 1 96.62 39 VAL B CA 1
ATOM 1530 C C . VAL B 1 39 ? -17.085 -9.989 -2.837 1 96.62 39 VAL B C 1
ATOM 1532 O O . VAL B 1 39 ? -16.336 -9.612 -1.933 1 96.62 39 VAL B O 1
ATOM 1535 N N . SER B 1 40 ? -17.734 -11.119 -2.888 1 96.99 40 SER B N 1
ATOM 1536 C CA . SER B 1 40 ? -17.418 -12.194 -1.953 1 96.99 40 SER B CA 1
ATOM 1537 C C . SER B 1 40 ? -16.605 -13.293 -2.628 1 96.99 40 SER B C 1
ATOM 1539 O O . SER B 1 40 ? -16.937 -13.728 -3.733 1 96.99 40 SER B O 1
ATOM 1541 N N . VAL B 1 41 ? -15.551 -13.657 -1.957 1 95.2 41 VAL B N 1
ATOM 1542 C CA . VAL B 1 41 ? -14.71 -14.741 -2.452 1 95.2 41 VAL B CA 1
ATOM 1543 C C . VAL B 1 41 ? -14.865 -15.967 -1.554 1 95.2 41 VAL B C 1
ATOM 1545 O O . VAL B 1 41 ? -14.542 -15.917 -0.364 1 95.2 41 VAL B O 1
ATOM 1548 N N . PRO B 1 42 ? -15.306 -17.044 -2.102 1 94.21 42 PRO B N 1
ATOM 1549 C CA . PRO B 1 42 ? -15.512 -18.233 -1.271 1 94.21 42 PRO B CA 1
ATOM 1550 C C . PRO B 1 42 ? -14.202 -18.908 -0.872 1 94.21 42 PRO B C 1
ATOM 1552 O O . PRO B 1 42 ? -13.159 -18.644 -1.475 1 94.21 42 PRO B O 1
ATOM 1555 N N . ALA B 1 43 ? -14.276 -19.782 0.098 1 93.66 43 ALA B N 1
ATOM 1556 C CA . ALA B 1 43 ? -13.118 -20.415 0.724 1 93.66 43 ALA B CA 1
ATOM 1557 C C . ALA B 1 43 ? -12.296 -21.191 -0.301 1 93.66 43 ALA B C 1
ATOM 1559 O O . ALA B 1 43 ? -11.064 -21.165 -0.266 1 93.66 43 ALA B O 1
ATOM 1560 N N . ASP B 1 44 ? -12.882 -21.864 -1.187 1 87.48 44 ASP B N 1
ATOM 1561 C CA . ASP B 1 44 ? -12.187 -22.724 -2.14 1 87.48 44 ASP B CA 1
ATOM 1562 C C . ASP B 1 44 ? -11.333 -21.901 -3.101 1 87.48 44 ASP B C 1
ATOM 1564 O O . ASP B 1 44 ? -10.267 -22.347 -3.53 1 87.48 44 ASP B O 1
ATOM 1568 N N . LYS B 1 45 ? -11.786 -20.664 -3.346 1 85.34 45 LYS B N 1
ATOM 1569 C CA . LYS B 1 45 ? -11.019 -19.781 -4.22 1 85.34 45 LYS B CA 1
ATOM 1570 C C . LYS B 1 45 ? -9.943 -19.033 -3.438 1 85.34 45 LYS B C 1
ATOM 1572 O O . LYS B 1 45 ? -8.882 -18.716 -3.98 1 85.34 45 LYS B O 1
ATOM 1577 N N . ALA B 1 46 ? -10.22 -18.801 -2.163 1 88.17 46 ALA B N 1
ATOM 1578 C CA . ALA B 1 46 ? -9.312 -18.033 -1.314 1 88.17 46 ALA B CA 1
ATOM 1579 C C . ALA B 1 46 ? -8.116 -18.878 -0.884 1 88.17 46 ALA B C 1
ATOM 1581 O O . ALA B 1 46 ? -6.999 -18.37 -0.768 1 88.17 46 ALA B O 1
ATOM 1582 N N . ARG B 1 47 ? -8.24 -20.108 -0.724 1 85.16 47 ARG B N 1
ATOM 1583 C CA . ARG B 1 47 ? -7.229 -20.989 -0.149 1 85.16 47 ARG B CA 1
ATOM 1584 C C . ARG B 1 47 ? -5.993 -21.059 -1.04 1 85.16 47 ARG B C 1
ATOM 1586 O O . ARG B 1 47 ? -4.864 -21.05 -0.545 1 85.16 47 ARG B O 1
ATOM 1593 N N . ALA B 1 48 ? -6.174 -21.048 -2.311 1 83.61 48 ALA B N 1
ATOM 1594 C CA . ALA B 1 48 ? -5.071 -21.238 -3.25 1 83.61 48 ALA B CA 1
ATOM 1595 C C . ALA B 1 48 ? -4.165 -20.01 -3.288 1 83.61 48 ALA B C 1
ATOM 1597 O O . ALA B 1 48 ? -3.014 -20.094 -3.721 1 83.61 48 ALA B O 1
ATOM 1598 N N . THR B 1 49 ? -4.599 -18.876 -2.78 1 85.43 49 THR B N 1
ATOM 1599 C CA . THR B 1 49 ? -3.849 -17.629 -2.877 1 85.43 49 THR B CA 1
ATOM 1600 C C . THR B 1 49 ? -3.01 -17.403 -1.622 1 85.43 49 THR B C 1
ATOM 1602 O O . THR B 1 49 ? -2.103 -16.568 -1.617 1 85.43 49 THR B O 1
ATOM 1605 N N . GLY B 1 50 ? -3.274 -18.114 -0.501 1 85.28 50 GLY B N 1
ATOM 1606 C CA . GLY B 1 50 ? -2.621 -17.863 0.774 1 85.28 50 GLY B CA 1
ATOM 1607 C C . GLY B 1 50 ? -3.247 -16.721 1.552 1 85.28 50 GLY B C 1
ATOM 1608 O O . GLY B 1 50 ? -2.82 -16.415 2.667 1 85.28 50 GLY B O 1
ATOM 1609 N N . LEU B 1 51 ? -4.314 -16.144 1.047 1 91.96 51 LEU B N 1
ATOM 1610 C CA . LEU B 1 51 ? -4.974 -15.034 1.725 1 91.96 51 LEU B CA 1
ATOM 1611 C C . LEU B 1 51 ? -5.656 -15.507 3.004 1 91.96 51 LEU B C 1
ATOM 1613 O O . LEU B 1 51 ? -5.435 -14.941 4.077 1 91.96 51 LEU B O 1
ATOM 1617 N N . THR B 1 52 ? -6.43 -16.487 2.882 1 93.36 52 THR B N 1
ATOM 1618 C CA . THR B 1 52 ? -7.145 -17.071 4.011 1 93.36 52 THR B CA 1
ATOM 1619 C C . THR B 1 52 ? -7.705 -18.443 3.646 1 93.36 52 THR B C 1
ATOM 1621 O O . THR B 1 52 ? -8.06 -18.687 2.491 1 93.36 52 THR B O 1
ATOM 1624 N N . PRO B 1 53 ? -7.745 -19.314 4.609 1 92.47 53 PRO B N 1
ATOM 1625 C CA . PRO B 1 53 ? -8.41 -20.587 4.322 1 92.47 53 PRO B CA 1
ATOM 1626 C C . PRO B 1 53 ? -9.932 -20.486 4.395 1 92.47 53 PRO B C 1
ATOM 1628 O O . PRO B 1 53 ? -10.633 -21.465 4.124 1 92.47 53 PRO B O 1
ATOM 1631 N N . HIS B 1 54 ? -10.319 -19.35 4.768 1 90.75 54 HIS B N 1
ATOM 1632 C CA . HIS B 1 54 ? -11.743 -19.057 4.882 1 90.75 54 HIS B CA 1
ATOM 1633 C C . HIS B 1 54 ? -12.198 -18.097 3.788 1 90.75 54 HIS B C 1
ATOM 1635 O O . HIS B 1 54 ? -11.373 -17.557 3.048 1 90.75 54 HIS B O 1
ATOM 1641 N N . GLY B 1 55 ? -13.145 -17.958 3.199 1 95.69 55 GLY B N 1
ATOM 1642 C CA . GLY B 1 55 ? -13.687 -16.934 2.32 1 95.69 55 GLY B CA 1
ATOM 1643 C C . GLY B 1 55 ? -13.546 -15.531 2.879 1 95.69 55 GLY B C 1
ATOM 1644 O O . GLY B 1 55 ? -13.117 -15.353 4.021 1 95.69 55 GLY B O 1
ATOM 1645 N N . TYR B 1 56 ? -13.725 -14.58 2.083 1 97.82 56 TYR B N 1
ATOM 1646 C CA . TYR B 1 56 ? -13.655 -13.187 2.513 1 97.82 56 TYR B CA 1
ATOM 1647 C C . TYR B 1 56 ? -14.508 -12.297 1.617 1 97.82 56 TYR B C 1
ATOM 1649 O O . TYR B 1 56 ? -14.882 -12.694 0.511 1 97.82 56 TYR B O 1
ATOM 1657 N N . ASP B 1 57 ? -14.813 -11.157 2.169 1 98.45 57 ASP B N 1
ATOM 1658 C CA . ASP B 1 57 ? -15.403 -10.067 1.399 1 98.45 57 ASP B CA 1
ATOM 1659 C C . ASP B 1 57 ? -14.359 -9.005 1.061 1 98.45 57 ASP B C 1
ATOM 1661 O O . ASP B 1 57 ? -13.468 -8.725 1.866 1 98.45 57 ASP B O 1
ATOM 1665 N N . VAL B 1 58 ? -14.504 -8.421 -0.14 1 98.42 58 VAL B N 1
ATOM 1666 C CA . VAL B 1 58 ? -13.532 -7.408 -0.537 1 98.42 58 VAL B CA 1
ATOM 1667 C C . VAL B 1 58 ? -14.251 -6.229 -1.189 1 98.42 58 VAL B C 1
ATOM 1669 O O . VAL B 1 58 ? -15.17 -6.419 -1.988 1 98.42 58 VAL B O 1
ATOM 1672 N N . ALA B 1 59 ? -13.951 -5.063 -0.778 1 98.83 59 ALA B N 1
ATOM 1673 C CA . ALA B 1 59 ? -14.32 -3.817 -1.446 1 98.83 59 ALA B CA 1
ATOM 1674 C C . ALA B 1 59 ? -13.105 -3.164 -2.099 1 98.83 59 ALA B C 1
ATOM 1676 O O . ALA B 1 59 ? -12.069 -2.983 -1.455 1 98.83 59 ALA B O 1
ATOM 1677 N N . ARG B 1 60 ? -13.207 -2.882 -3.328 1 98.53 60 ARG B N 1
ATOM 1678 C CA . ARG B 1 60 ? -12.146 -2.191 -4.053 1 98.53 60 ARG B CA 1
ATOM 1679 C C . ARG B 1 60 ? -12.457 -0.705 -4.194 1 98.53 60 ARG B C 1
ATOM 1681 O O . ARG B 1 60 ? -13.518 -0.333 -4.701 1 98.53 60 ARG B O 1
ATOM 1688 N N . LEU B 1 61 ? -11.553 0.112 -3.739 1 98.63 61 LEU B N 1
ATOM 1689 C CA . LEU B 1 61 ? -11.648 1.566 -3.806 1 98.63 61 LEU B CA 1
ATOM 1690 C C . LEU B 1 61 ? -10.606 2.136 -4.763 1 98.63 61 LEU B C 1
ATOM 1692 O O . LEU B 1 61 ? -9.512 1.584 -4.896 1 98.63 61 LEU B O 1
ATOM 1696 N N . GLN B 1 62 ? -10.923 3.227 -5.351 1 98.14 62 GLN B N 1
ATOM 1697 C CA . GLN B 1 62 ? -10.007 3.831 -6.314 1 98.14 62 GLN B CA 1
ATOM 1698 C C . GLN B 1 62 ? -9.676 5.27 -5.93 1 98.14 62 GLN B C 1
ATOM 1700 O O . GLN B 1 62 ? -10.563 6.035 -5.545 1 98.14 62 GLN B O 1
ATOM 1705 N N . THR B 1 63 ? -8.39 5.596 -5.959 1 97.58 63 THR B N 1
ATOM 1706 C CA . THR B 1 63 ? -7.952 6.974 -5.764 1 97.58 63 THR B CA 1
ATOM 1707 C C . THR B 1 63 ? -8.238 7.813 -7.007 1 97.58 63 THR B C 1
ATOM 1709 O O . THR B 1 63 ? -8.571 7.273 -8.063 1 97.58 63 THR B O 1
ATOM 1712 N N . SER B 1 64 ? -8.072 9.085 -6.905 1 95.59 64 SER B N 1
ATOM 1713 C CA . SER B 1 64 ? -8.301 9.974 -8.04 1 95.59 64 SER B CA 1
ATOM 1714 C C . SER B 1 64 ? -7.198 9.834 -9.083 1 95.59 64 SER B C 1
ATOM 1716 O O . SER B 1 64 ? -7.341 10.305 -10.213 1 95.59 64 SER B O 1
ATOM 1718 N N . TYR B 1 65 ? -6.103 9.195 -8.753 1 94.82 65 TYR B N 1
ATOM 1719 C CA . TYR B 1 65 ? -5.011 9.019 -9.704 1 94.82 65 TYR B CA 1
ATOM 1720 C C . TYR B 1 65 ? -5.052 7.629 -10.328 1 94.82 65 TYR B C 1
ATOM 1722 O O . TYR B 1 65 ? -4.302 7.341 -11.264 1 94.82 65 TYR B O 1
ATOM 1730 N N . GLY B 1 66 ? -5.871 6.74 -9.712 1 95.52 66 GLY B N 1
ATOM 1731 C CA . GLY B 1 66 ? -6.12 5.489 -10.409 1 95.52 66 GLY B CA 1
ATOM 1732 C C . GLY B 1 66 ? -5.661 4.27 -9.631 1 95.52 66 GLY B C 1
ATOM 1733 O O . GLY B 1 66 ? -5.958 3.136 -10.012 1 95.52 66 GLY B O 1
ATOM 1734 N N . GLU B 1 67 ? -4.88 4.408 -8.524 1 98.05 67 GLU B N 1
ATOM 1735 C CA . GLU B 1 67 ? -4.531 3.266 -7.684 1 98.05 67 GLU B CA 1
ATOM 1736 C C . GLU B 1 67 ? -5.76 2.706 -6.974 1 98.05 67 GLU B C 1
ATOM 1738 O O . GLU B 1 67 ? -6.76 3.408 -6.807 1 98.05 67 GLU B O 1
ATOM 1743 N N . ARG B 1 68 ? -5.672 1.501 -6.537 1 98.45 68 ARG B N 1
ATOM 1744 C CA . ARG B 1 68 ? -6.803 0.927 -5.814 1 98.45 68 ARG B CA 1
ATOM 1745 C C . ARG B 1 68 ? -6.374 0.414 -4.444 1 98.45 68 ARG B C 1
ATOM 1747 O O . ARG B 1 68 ? -5.25 -0.062 -4.277 1 98.45 68 ARG B O 1
ATOM 1754 N N . ILE B 1 69 ? -7.235 0.571 -3.531 1 98.84 69 ILE B N 1
ATOM 1755 C CA . ILE B 1 69 ? -7.139 0.001 -2.191 1 98.84 69 ILE B CA 1
ATOM 1756 C C . ILE B 1 69 ? -8.215 -1.067 -2.007 1 98.84 69 ILE B C 1
ATOM 1758 O O . ILE B 1 69 ? -9.401 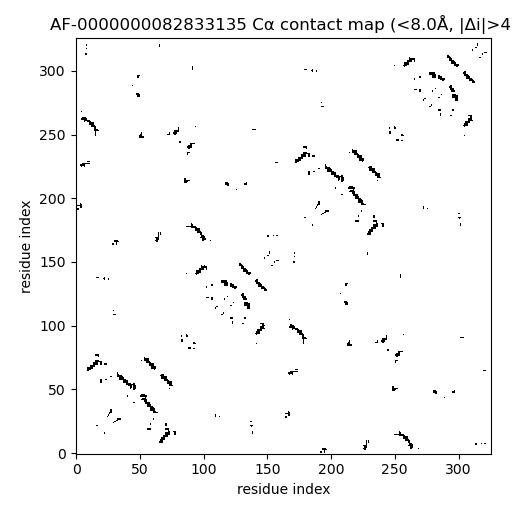-0.804 -2.215 1 98.84 69 ILE B O 1
ATOM 1762 N N . LYS B 1 70 ? -7.795 -2.233 -1.708 1 98.88 70 LYS B N 1
ATOM 1763 C CA . LYS B 1 70 ? -8.701 -3.341 -1.419 1 98.88 70 LYS B CA 1
ATOM 1764 C C . LYS B 1 70 ? -8.863 -3.541 0.086 1 98.88 70 LYS B C 1
ATOM 1766 O O . LYS B 1 70 ? -7.888 -3.81 0.79 1 98.88 70 LYS B O 1
ATOM 1771 N N . LEU B 1 71 ? -10.046 -3.341 0.546 1 98.9 71 LEU B N 1
ATOM 1772 C CA . LEU B 1 71 ? -10.375 -3.682 1.926 1 98.9 71 LEU B CA 1
ATOM 1773 C C . LEU B 1 71 ? -10.94 -5.095 2.017 1 98.9 71 LEU B C 1
ATOM 1775 O O . LEU B 1 71 ? -11.941 -5.411 1.369 1 98.9 71 LEU B O 1
ATOM 1779 N N . LEU B 1 72 ? -10.269 -5.952 2.751 1 98.8 72 LEU B N 1
ATOM 1780 C CA . LEU B 1 72 ? -10.638 -7.363 2.78 1 98.8 72 LEU B CA 1
ATOM 1781 C C . LEU B 1 72 ? -11.056 -7.787 4.184 1 98.8 72 LEU B C 1
ATOM 1783 O O . LEU B 1 72 ? -10.291 -7.629 5.138 1 98.8 72 LEU B O 1
ATOM 1787 N N . GLN B 1 73 ? -12.24 -8.277 4.358 1 98.76 73 GLN B N 1
ATOM 1788 C CA . GLN B 1 73 ? -12.711 -8.837 5.62 1 98.76 73 GLN B CA 1
ATOM 1789 C C . GLN B 1 73 ? -12.841 -10.355 5.535 1 98.76 73 GLN B C 1
ATOM 1791 O O . GLN B 1 73 ? -13.729 -10.87 4.853 1 98.76 73 GLN B O 1
ATOM 1796 N N . PRO B 1 74 ? -11.985 -11.05 6.21 1 98.27 74 PRO B N 1
ATOM 1797 C CA . PRO B 1 74 ? -12.133 -12.508 6.221 1 98.27 74 PRO B CA 1
ATOM 1798 C C . PRO B 1 74 ? -13.388 -12.967 6.961 1 98.27 74 PRO B C 1
ATOM 1800 O O . PRO B 1 74 ? -13.902 -12.245 7.819 1 98.27 74 PRO B O 1
ATOM 1803 N N . ALA B 1 75 ? -13.823 -14.128 6.583 1 97.68 75 ALA B N 1
ATOM 1804 C CA . ALA B 1 75 ? -15.003 -14.706 7.221 1 97.68 75 ALA B CA 1
ATOM 1805 C C . ALA B 1 75 ? -14.75 -14.972 8.702 1 97.68 75 ALA B C 1
ATOM 1807 O O . ALA B 1 75 ? -15.669 -14.886 9.521 1 97.68 75 ALA B O 1
ATOM 1808 N N . ARG B 1 76 ? -13.573 -15.32 9.039 1 96.46 76 ARG B N 1
ATOM 1809 C CA . ARG B 1 76 ? -13.15 -15.424 10.432 1 96.46 76 ARG B CA 1
ATOM 1810 C C . ARG B 1 76 ? -12.501 -14.127 10.905 1 96.46 76 ARG B C 1
ATOM 1812 O O . ARG B 1 76 ? -11.609 -13.595 10.241 1 96.46 76 ARG B O 1
ATOM 1819 N N . ALA B 1 77 ? -12.894 -13.746 12.044 1 96.76 77 ALA B N 1
ATOM 1820 C CA . ALA B 1 77 ? -12.38 -12.485 12.574 1 96.76 77 ALA B CA 1
ATOM 1821 C C . ALA B 1 77 ? -10.859 -12.52 12.693 1 96.76 77 ALA B C 1
ATOM 1823 O O . ALA B 1 77 ? -10.297 -13.449 13.278 1 96.76 77 ALA B O 1
ATOM 1824 N N . PRO B 1 78 ? -10.218 -11.543 12.131 1 97.94 78 PRO B N 1
ATOM 1825 C CA . PRO B 1 78 ? -8.762 -11.491 12.285 1 97.94 78 PRO B CA 1
ATOM 1826 C C . PRO B 1 78 ? -8.332 -11.104 13.698 1 97.94 78 PRO B C 1
ATOM 1828 O O . PRO B 1 78 ? -9.099 -10.474 14.431 1 97.94 78 PRO B O 1
ATOM 1831 N N . GLU B 1 79 ? -7.105 -11.478 14.04 1 97.32 79 GLU B N 1
ATOM 1832 C CA . GLU B 1 79 ? -6.531 -11.007 15.297 1 97.32 79 GLU B CA 1
ATOM 1833 C C . GLU B 1 79 ? -6.318 -9.496 15.275 1 97.32 79 GLU B C 1
ATOM 1835 O O . GLU B 1 79 ? -6.022 -8.921 14.225 1 97.32 79 GLU B O 1
ATOM 1840 N N . PRO B 1 80 ? -6.459 -8.852 16.412 1 96.14 80 PRO B N 1
ATOM 1841 C CA . PRO B 1 80 ? -6.219 -7.408 16.456 1 96.14 80 PRO B CA 1
ATOM 1842 C C . PRO B 1 80 ? -4.798 -7.033 16.042 1 96.14 80 PRO B C 1
ATOM 1844 O O . PRO B 1 80 ? -3.856 -7.787 16.302 1 96.14 80 PRO B O 1
ATOM 1847 N N . ALA B 1 81 ? -4.718 -5.944 15.443 1 93.7 81 ALA B N 1
ATOM 1848 C CA . ALA B 1 81 ? -3.407 -5.428 15.058 1 93.7 81 ALA B CA 1
ATOM 1849 C C . ALA B 1 81 ? -2.538 -5.167 16.285 1 93.7 81 ALA B C 1
ATOM 1851 O O . ALA B 1 81 ? -3.046 -4.793 17.345 1 93.7 81 ALA B O 1
ATOM 1852 N N . VAL B 1 82 ? -1.287 -5.361 16.127 1 92.19 82 VAL B N 1
ATOM 1853 C CA . VAL B 1 82 ? -0.304 -4.942 17.121 1 92.19 82 VAL B CA 1
ATOM 1854 C C . VAL B 1 82 ? 0.491 -3.751 16.591 1 92.19 82 VAL B C 1
ATOM 1856 O O . VAL B 1 82 ? 1.166 -3.854 15.565 1 92.19 82 VAL B O 1
ATOM 1859 N N . ARG B 1 83 ? 0.412 -2.678 17.278 1 90.57 83 ARG B N 1
ATOM 1860 C CA . ARG B 1 83 ? 1.042 -1.44 16.833 1 90.57 83 ARG B CA 1
ATOM 1861 C C . ARG B 1 83 ? 1.951 -0.868 17.916 1 90.57 83 ARG B C 1
ATOM 1863 O O . ARG B 1 83 ? 1.71 -1.072 19.108 1 90.57 83 ARG B O 1
ATOM 1870 N N . GLY B 1 84 ? 2.967 -0.246 17.464 1 89.88 84 GLY B N 1
ATOM 1871 C CA . GLY B 1 84 ? 3.795 0.509 18.391 1 89.88 84 GLY B CA 1
ATOM 1872 C C . GLY B 1 84 ? 3.27 1.906 18.658 1 89.88 84 GLY B C 1
ATOM 1873 O O . GLY B 1 84 ? 2.225 2.294 18.13 1 89.88 84 GLY B O 1
ATOM 1874 N N . ALA B 1 85 ? 3.999 2.616 19.542 1 91.32 85 ALA B N 1
ATOM 1875 C CA . ALA B 1 85 ? 3.659 4.01 19.817 1 91.32 85 ALA B CA 1
ATOM 1876 C C . ALA B 1 85 ? 3.9 4.885 18.59 1 91.32 85 ALA B C 1
ATOM 1878 O O . ALA B 1 85 ? 3.121 5.798 18.308 1 91.32 85 ALA B O 1
ATOM 1879 N N . ALA B 1 86 ? 4.948 4.605 17.863 1 93.88 86 ALA B N 1
ATOM 1880 C CA . ALA B 1 86 ? 5.261 5.28 16.606 1 93.88 86 ALA B CA 1
ATOM 1881 C C . ALA B 1 86 ? 5.064 4.344 15.417 1 93.88 86 ALA B C 1
ATOM 1883 O O . ALA B 1 86 ? 5.042 3.122 15.578 1 93.88 86 ALA B O 1
ATOM 1884 N N . ILE B 1 87 ? 4.953 4.903 14.275 1 93.63 87 ILE B N 1
ATOM 1885 C CA . ILE B 1 87 ? 4.676 4.145 13.059 1 93.63 87 ILE B CA 1
ATOM 1886 C C . ILE B 1 87 ? 5.828 3.183 12.777 1 93.63 87 ILE B C 1
ATOM 1888 O O . ILE B 1 87 ? 5.606 2.044 12.36 1 93.63 87 ILE B O 1
ATOM 1892 N N . LEU B 1 88 ? 7.026 3.578 13.091 1 96.78 88 LEU B N 1
ATOM 1893 C CA . LEU B 1 88 ? 8.2 2.796 12.72 1 96.78 88 LEU B CA 1
ATOM 1894 C C . LEU B 1 88 ? 8.68 1.946 13.891 1 96.78 88 LEU B C 1
ATOM 1896 O O . LEU B 1 88 ? 9.844 1.543 13.935 1 96.78 88 LEU B O 1
ATOM 1900 N N . ASP B 1 89 ? 7.845 1.621 14.864 1 96.68 89 ASP B N 1
ATOM 1901 C CA . ASP B 1 89 ? 8.215 0.808 16.018 1 96.68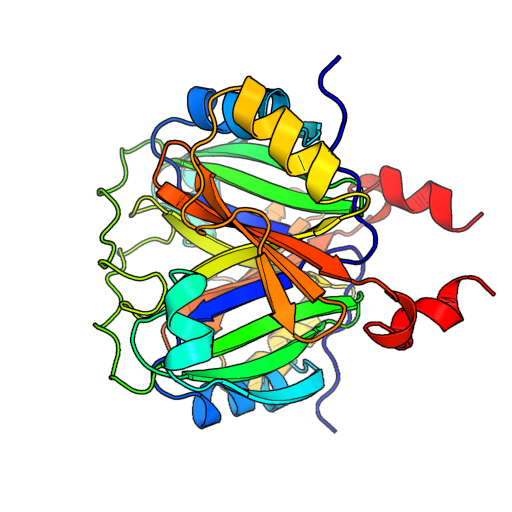 89 ASP B CA 1
ATOM 1902 C C . ASP B 1 89 ? 8.188 -0.68 15.673 1 96.68 89 ASP B C 1
ATOM 1904 O O . ASP B 1 89 ? 8.732 -1.504 16.412 1 96.68 89 ASP B O 1
ATOM 1908 N N . ARG B 1 90 ? 7.562 -0.965 14.559 1 96.77 90 ARG B N 1
ATOM 1909 C CA . ARG B 1 90 ? 7.397 -2.38 14.243 1 96.77 90 ARG B CA 1
ATOM 1910 C C . ARG B 1 90 ? 7.736 -2.659 12.783 1 96.77 90 ARG B C 1
ATOM 1912 O O . ARG B 1 90 ? 7.255 -1.965 11.885 1 96.77 90 ARG B O 1
ATOM 1919 N N . GLN B 1 91 ? 8.463 -3.754 12.64 1 97.09 91 GLN B N 1
ATOM 1920 C CA . GLN B 1 91 ? 8.815 -4.216 11.302 1 97.09 91 GLN B CA 1
ATOM 1921 C C . GLN B 1 91 ? 7.568 -4.552 10.49 1 97.09 91 GLN B C 1
ATOM 1923 O O . GLN B 1 91 ? 6.636 -5.175 11.004 1 97.09 91 GLN B O 1
ATOM 1928 N N . GLY B 1 92 ? 7.567 -4.02 9.226 1 96.58 92 GLY B N 1
ATOM 1929 C CA . GLY B 1 92 ? 6.455 -4.346 8.347 1 96.58 92 GLY B CA 1
ATOM 1930 C C . GLY B 1 92 ? 5.3 -3.369 8.46 1 96.58 92 GLY B C 1
ATOM 1931 O O . GLY B 1 92 ? 4.359 -3.418 7.665 1 96.58 92 GLY B O 1
ATOM 1932 N N . SER B 1 93 ? 5.318 -2.493 9.536 1 96.68 93 SER B N 1
ATOM 1933 C CA . SER B 1 93 ? 4.315 -1.433 9.56 1 96.68 93 SER B CA 1
ATOM 1934 C C . SER B 1 93 ? 4.334 -0.624 8.268 1 96.68 93 SER B C 1
ATOM 1936 O O . SER B 1 93 ? 5.403 -0.31 7.742 1 96.68 93 SER B O 1
ATOM 1938 N N . ALA B 1 94 ? 3.18 -0.363 7.757 1 97.32 94 ALA B N 1
ATOM 1939 C CA . ALA B 1 94 ? 3.065 0.336 6.479 1 97.32 94 ALA B CA 1
ATOM 1940 C C . ALA B 1 94 ? 2.061 1.482 6.57 1 97.32 94 ALA B C 1
ATOM 1942 O O . ALA B 1 94 ? 1.218 1.508 7.47 1 97.32 94 ALA B O 1
ATOM 1943 N N . TYR B 1 95 ? 2.22 2.446 5.684 1 98.32 95 TYR B N 1
ATOM 1944 C CA . TYR B 1 95 ? 1.261 3.541 5.589 1 98.32 95 TYR B CA 1
ATOM 1945 C C . TYR B 1 95 ? 1.087 3.989 4.143 1 98.32 95 TYR B C 1
ATOM 1947 O O . TYR B 1 95 ? 1.965 3.766 3.307 1 98.32 95 TYR B O 1
ATOM 1955 N N . LEU B 1 96 ? -0.032 4.549 3.859 1 98.81 96 LEU B N 1
ATOM 1956 C CA . LEU B 1 96 ? -0.367 5.055 2.532 1 98.81 96 LEU B CA 1
ATOM 1957 C C . LEU B 1 96 ? -0.178 6.566 2.463 1 98.81 96 LEU B C 1
ATOM 1959 O O . LEU B 1 96 ? -0.622 7.293 3.355 1 98.81 96 LEU B O 1
ATOM 1963 N N . THR B 1 97 ? 0.471 6.988 1.425 1 98.69 97 THR B N 1
ATOM 1964 C CA . THR B 1 97 ? 0.691 8.414 1.21 1 98.69 97 THR B CA 1
ATOM 1965 C C . THR B 1 97 ? -0.071 8.9 -0.02 1 98.69 97 THR B C 1
ATOM 1967 O O . THR B 1 97 ? 0.127 8.385 -1.122 1 98.69 97 THR B O 1
ATOM 1970 N N . PHE B 1 98 ? -0.87 9.831 0.167 1 98.59 98 PHE B N 1
ATOM 1971 C CA . PHE B 1 98 ? -1.563 10.527 -0.91 1 98.59 98 PHE B CA 1
ATOM 1972 C C . PHE B 1 98 ? -0.984 11.922 -1.115 1 98.59 98 PHE B C 1
ATOM 1974 O O . PHE B 1 98 ? -0.971 12.736 -0.189 1 98.59 98 PHE B O 1
ATOM 1981 N N . ILE B 1 99 ? -0.48 12.122 -2.253 1 97.97 99 ILE B N 1
ATOM 1982 C CA . ILE B 1 99 ? 0.032 13.443 -2.601 1 97.97 99 ILE B CA 1
ATOM 1983 C C . ILE B 1 99 ? -1.073 14.267 -3.259 1 97.97 99 ILE B C 1
ATOM 1985 O O . ILE B 1 99 ? -1.578 13.901 -4.323 1 97.97 99 ILE B O 1
ATOM 1989 N N . VAL B 1 100 ? -1.445 15.319 -2.646 1 97.55 100 VAL B N 1
ATOM 1990 C CA . VAL B 1 100 ? -2.706 15.959 -3.005 1 97.55 100 VAL B CA 1
ATOM 1991 C C . VAL B 1 100 ? -2.454 17.41 -3.409 1 97.55 100 VAL B C 1
ATOM 1993 O O . VAL B 1 100 ? -1.412 17.981 -3.077 1 97.55 100 VAL B O 1
ATOM 1996 N N . HIS B 1 101 ? -3.632 17.748 -4.084 1 92.89 101 HIS B N 1
ATOM 1997 C CA . HIS B 1 101 ? -3.779 19.184 -4.297 1 92.89 101 HIS B CA 1
ATOM 1998 C C . HIS B 1 101 ? -4.428 19.856 -3.091 1 92.89 101 HIS B C 1
ATOM 2000 O O . HIS B 1 101 ? -5.313 19.28 -2.455 1 92.89 101 HIS B O 1
ATOM 2006 N N . ASP B 1 102 ? -3.911 20.934 -2.553 1 94.33 102 ASP B N 1
ATOM 2007 C CA . ASP B 1 102 ? -4.551 21.746 -1.522 1 94.33 102 ASP B CA 1
ATOM 2008 C C . ASP B 1 102 ? -4.595 21.005 -0.188 1 94.33 102 ASP B C 1
ATOM 2010 O O . ASP B 1 102 ? -5.675 20.731 0.34 1 94.33 102 ASP B O 1
ATOM 2014 N N . LEU B 1 103 ? -3.548 20.696 0.361 1 97.75 103 LEU B N 1
ATOM 2015 C CA . LEU B 1 103 ? -3.437 19.962 1.617 1 97.75 103 LEU B CA 1
ATOM 2016 C C . LEU B 1 103 ? -4.205 20.668 2.728 1 97.75 103 LEU B C 1
ATOM 2018 O O . LEU B 1 103 ? -4.931 20.027 3.492 1 97.75 103 LEU B O 1
ATOM 2022 N N . ALA B 1 104 ? -4.101 21.962 2.789 1 97 104 ALA B N 1
ATOM 2023 C CA . ALA B 1 104 ? -4.777 22.721 3.837 1 97 104 ALA B CA 1
ATOM 2024 C C . ALA B 1 104 ? -6.289 22.526 3.768 1 97 104 ALA B C 1
ATOM 2026 O O . ALA B 1 104 ? -6.932 22.25 4.784 1 97 104 ALA B O 1
ATOM 2027 N N . GLY B 1 105 ? -6.86 22.644 2.534 1 97.15 105 GLY B N 1
ATOM 2028 C CA . GLY B 1 105 ? -8.286 22.424 2.352 1 97.15 105 GLY B CA 1
ATOM 2029 C C . GLY B 1 105 ? -8.714 21.002 2.66 1 97.15 105 GLY B C 1
ATOM 2030 O O . GLY B 1 105 ? -9.774 20.78 3.249 1 97.15 105 GLY B O 1
ATOM 2031 N N . THR B 1 106 ? -7.885 20.068 2.287 1 97.45 106 THR B N 1
ATOM 2032 C CA . THR B 1 106 ? -8.181 18.665 2.559 1 97.45 106 THR B CA 1
ATOM 2033 C C . THR B 1 106 ? -8.201 18.398 4.061 1 97.45 106 THR B C 1
ATOM 2035 O O . THR B 1 106 ? -9.113 17.741 4.568 1 97.45 106 THR B O 1
ATOM 2038 N N . VAL B 1 107 ? -7.225 18.942 4.798 1 97.39 107 VAL B N 1
ATOM 2039 C CA . VAL B 1 107 ? -7.129 18.767 6.244 1 97.39 107 VAL B CA 1
ATOM 2040 C C . VAL B 1 107 ? -8.353 19.377 6.921 1 97.39 107 VAL B C 1
ATOM 2042 O O . VAL B 1 107 ? -8.952 18.761 7.807 1 97.39 107 VAL B O 1
ATOM 2045 N N . GLU B 1 108 ? -8.725 20.526 6.484 1 97.05 108 GLU B N 1
ATOM 2046 C CA . GLU B 1 108 ? -9.895 21.187 7.056 1 97.05 108 GLU B CA 1
ATOM 2047 C C . GLU B 1 108 ? -11.156 20.354 6.848 1 97.05 108 GLU B C 1
ATOM 2049 O O . GLU B 1 108 ? -11.96 20.194 7.769 1 97.05 108 GLU B O 1
ATOM 2054 N N . ARG B 1 109 ? -11.3 19.86 5.713 1 96.91 109 ARG B N 1
ATOM 2055 C CA . ARG B 1 109 ? -12.461 19.035 5.398 1 96.91 109 ARG B CA 1
ATOM 2056 C C . ARG B 1 109 ? -12.485 17.773 6.253 1 96.91 109 ARG B C 1
ATOM 2058 O O . ARG B 1 109 ? -13.541 17.373 6.749 1 96.91 109 ARG B O 1
ATOM 2065 N N . LEU B 1 110 ? -11.382 17.164 6.361 1 97.41 110 LEU B N 1
ATOM 2066 C CA . LEU B 1 110 ? -11.294 15.937 7.144 1 97.41 110 LEU B CA 1
ATOM 2067 C C . LEU B 1 110 ? -11.563 16.214 8.62 1 97.41 110 LEU B C 1
ATOM 2069 O O . LEU B 1 110 ? -12.251 15.437 9.286 1 97.41 110 LEU B O 1
ATOM 2073 N N . ARG B 1 111 ? -11.052 17.297 9.128 1 97.11 111 ARG B N 1
ATOM 2074 C CA . ARG B 1 111 ? -11.331 17.686 10.507 1 97.11 111 ARG B CA 1
ATOM 2075 C C . ARG B 1 111 ? -12.826 17.89 10.726 1 97.11 111 ARG B C 1
ATOM 2077 O O . ARG B 1 111 ? -13.373 17.469 11.748 1 97.11 111 ARG B O 1
ATOM 2084 N N . ALA B 1 112 ? -13.413 18.519 9.79 1 96.96 112 ALA B N 1
ATOM 2085 C CA . ALA B 1 112 ? -14.847 18.785 9.875 1 96.96 112 ALA B CA 1
ATOM 2086 C C . ALA B 1 112 ? -15.644 17.485 9.923 1 96.96 112 ALA B C 1
ATOM 2088 O O . ALA B 1 112 ? -16.8 17.474 10.354 1 96.96 112 ALA B O 1
ATOM 2089 N N . ARG B 1 113 ? -15.003 16.458 9.519 1 96.66 113 ARG B N 1
ATOM 2090 C CA . ARG B 1 113 ? -15.664 15.158 9.493 1 96.66 113 ARG B CA 1
ATOM 2091 C C . ARG B 1 113 ? -15.206 14.287 10.658 1 96.66 113 ARG B C 1
ATOM 2093 O O . ARG B 1 113 ? -15.436 13.076 10.663 1 96.66 113 ARG B O 1
ATOM 2100 N N . GLY B 1 114 ? -14.379 14.891 11.489 1 96.43 114 GLY B N 1
ATOM 2101 C CA . GLY B 1 114 ? -14.077 14.224 12.745 1 96.43 114 GLY B CA 1
ATOM 2102 C C . GLY B 1 114 ? -12.713 13.559 12.755 1 96.43 114 GLY B C 1
ATOM 2103 O O . GLY B 1 114 ? -12.355 12.88 13.719 1 96.43 114 GLY B O 1
ATOM 2104 N N . VAL B 1 115 ? -11.981 13.739 11.728 1 97.48 115 VAL B N 1
ATOM 2105 C CA . VAL B 1 115 ? -10.653 13.13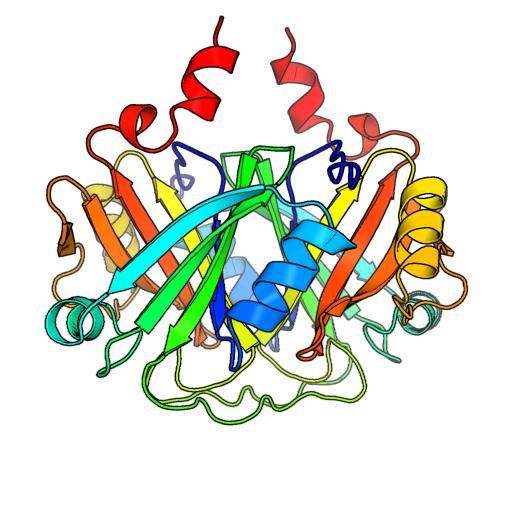7 11.692 1 97.48 115 VAL B CA 1
ATOM 2106 C C . VAL B 1 115 ? -9.725 13.874 12.656 1 97.48 115 VAL B C 1
ATOM 2108 O O . VAL B 1 115 ? -9.676 15.107 12.659 1 97.48 115 VAL B O 1
ATOM 2111 N N . VAL B 1 116 ? -9.078 13.066 13.486 1 95.94 116 VAL B N 1
ATOM 2112 C CA . VAL B 1 116 ? -8.023 13.578 14.354 1 95.94 116 VAL B CA 1
ATOM 2113 C C . VAL B 1 116 ? -6.657 13.289 13.734 1 95.94 116 VAL B C 1
ATOM 2115 O O . VAL B 1 116 ? -6.385 12.162 13.315 1 95.94 116 VAL B O 1
ATOM 2118 N N . PHE B 1 117 ? -5.789 14.24 13.734 1 95.26 117 PHE B N 1
ATOM 2119 C CA . PHE B 1 117 ? -4.484 14.095 13.1 1 95.26 117 PHE B CA 1
ATOM 2120 C C . PHE B 1 117 ? -3.41 13.784 14.136 1 95.26 117 PHE B C 1
ATOM 2122 O O . PHE B 1 117 ? -3.432 14.328 15.242 1 95.26 117 PHE B O 1
ATOM 2129 N N . ASP B 1 118 ? -2.466 13.014 13.743 1 90.15 118 ASP B N 1
ATOM 2130 C CA . ASP B 1 118 ? -1.313 12.671 14.57 1 90.15 118 ASP B CA 1
ATOM 2131 C C . ASP B 1 118 ? -0.259 13.775 14.525 1 90.15 118 ASP B C 1
ATOM 2133 O O . ASP B 1 118 ? 0.475 13.979 15.495 1 90.15 118 ASP B O 1
ATOM 2137 N N . SER B 1 119 ? -0.159 14.336 13.374 1 87.15 119 SER B N 1
ATOM 2138 C CA . SER B 1 119 ? 0.763 15.454 13.201 1 87.15 119 SER B CA 1
ATOM 2139 C C . SER B 1 119 ? 0.27 16.696 13.937 1 87.15 119 SER B C 1
ATOM 2141 O O . SER B 1 119 ? -0.922 17.009 13.909 1 87.15 119 SER B O 1
ATOM 2143 N N . ASP B 1 120 ? 1.168 17.337 14.527 1 84.84 120 ASP B N 1
ATOM 2144 C CA . ASP B 1 120 ? 0.862 18.608 15.178 1 84.84 120 ASP B CA 1
ATOM 2145 C C . ASP B 1 120 ? 2.003 19.606 14.997 1 84.84 120 ASP B C 1
ATOM 2147 O O . ASP B 1 120 ? 3.084 19.43 15.563 1 84.84 120 ASP B O 1
ATOM 2151 N N . PRO B 1 121 ? 1.788 20.61 14.214 1 90.49 121 PRO B N 1
ATOM 2152 C CA . PRO B 1 121 ? 0.549 21.025 13.552 1 90.49 121 PRO B CA 1
ATOM 2153 C C . PRO B 1 121 ? 0.211 20.161 12.34 1 90.49 121 PRO B C 1
ATOM 2155 O O . PRO B 1 121 ? 1.062 19.411 11.854 1 90.49 121 PRO B O 1
ATOM 2158 N N . ALA B 1 122 ? -1.044 20.181 11.901 1 92.6 122 ALA B N 1
ATOM 2159 C CA . ALA B 1 122 ? -1.525 19.567 10.666 1 92.6 122 ALA B CA 1
ATOM 2160 C C . ALA B 1 122 ? -2.236 20.591 9.785 1 92.6 122 ALA B C 1
ATOM 2162 O O . ALA B 1 122 ? -3.316 21.074 10.132 1 92.6 122 ALA B O 1
ATOM 2163 N N . PRO B 1 123 ? -1.726 20.954 8.706 1 95.61 123 PRO B N 1
ATOM 2164 C CA . PRO B 1 123 ? -0.498 20.371 8.161 1 95.61 123 PRO B CA 1
ATOM 2165 C C . PRO B 1 123 ? 0.764 21 8.745 1 95.61 123 PRO B C 1
ATOM 2167 O O . PRO B 1 123 ? 0.704 22.085 9.329 1 95.61 123 PRO B O 1
ATOM 2170 N N . MET B 1 124 ? 1.869 20.25 8.592 1 94.44 124 MET B N 1
ATOM 2171 C CA . MET B 1 124 ? 3.181 20.731 9.016 1 94.44 124 MET B CA 1
ATOM 2172 C C . MET B 1 124 ? 4.149 20.777 7.839 1 94.44 124 MET B C 1
ATOM 2174 O O . MET B 1 124 ? 4.137 19.889 6.984 1 94.44 124 MET B O 1
ATOM 2178 N N . GLU B 1 125 ? 4.976 21.843 7.827 1 93.56 125 GLU B N 1
ATOM 2179 C CA . GLU B 1 125 ? 6.066 21.874 6.856 1 93.56 125 GLU B CA 1
ATOM 2180 C C . GLU B 1 125 ? 7.272 21.084 7.354 1 93.56 125 GLU B C 1
ATOM 2182 O O . GLU B 1 125 ? 7.83 21.392 8.409 1 93.56 125 GLU B O 1
ATOM 2187 N N . VAL B 1 126 ? 7.701 20.133 6.622 1 89.35 126 VAL B N 1
ATOM 2188 C CA . VAL B 1 126 ? 8.785 19.283 7.102 1 89.35 126 VAL B CA 1
ATOM 2189 C C . VAL B 1 126 ? 10.091 19.673 6.414 1 89.35 126 VAL B C 1
ATOM 2191 O O . VAL B 1 126 ? 11.176 19.45 6.956 1 89.35 126 VAL B O 1
ATOM 2194 N N . ARG B 1 127 ? 10.036 20.157 5.299 1 87.75 127 ARG B N 1
ATOM 2195 C CA . ARG B 1 127 ? 11.106 20.808 4.549 1 87.75 127 ARG B CA 1
ATOM 2196 C C . ARG B 1 127 ? 10.557 21.93 3.674 1 87.75 127 ARG B C 1
ATOM 2198 O O . ARG B 1 127 ? 9.354 21.987 3.411 1 87.75 127 ARG B O 1
ATOM 2205 N N . PRO B 1 128 ? 11.432 22.79 3.341 1 91.58 128 PRO B N 1
ATOM 2206 C CA . PRO B 1 128 ? 10.912 23.907 2.55 1 91.58 128 PRO B CA 1
ATOM 2207 C C . PRO B 1 128 ? 10.102 23.447 1.34 1 91.58 128 PRO B C 1
ATOM 2209 O O . PRO B 1 128 ? 10.609 22.698 0.501 1 91.58 128 PRO B O 1
ATOM 2212 N N . GLY B 1 129 ? 8.799 23.844 1.374 1 94.84 129 GLY B N 1
ATOM 2213 C CA . GLY B 1 129 ? 7.953 23.57 0.223 1 94.84 129 GLY B CA 1
ATOM 2214 C C . GLY B 1 129 ? 7.289 22.208 0.281 1 94.84 129 GLY B C 1
ATOM 2215 O O . GLY B 1 129 ? 6.713 21.749 -0.708 1 94.84 129 GLY B O 1
ATOM 2216 N N . THR B 1 130 ? 7.422 21.555 1.325 1 94.81 130 THR B N 1
ATOM 2217 C CA . THR B 1 130 ? 6.798 20.25 1.513 1 94.81 130 THR B CA 1
ATOM 2218 C C . THR B 1 130 ? 6.016 20.208 2.823 1 94.81 130 THR B C 1
ATOM 2220 O O . THR B 1 130 ? 6.589 20.387 3.9 1 94.81 130 THR B O 1
ATOM 2223 N N . TRP B 1 131 ? 4.749 19.973 2.753 1 96.45 131 TRP B N 1
ATOM 2224 C CA . TRP B 1 131 ? 3.869 19.886 3.913 1 96.45 131 TRP B CA 1
ATOM 2225 C C . TRP B 1 131 ? 3.226 18.507 4.008 1 96.45 131 TRP B C 1
ATOM 2227 O O . TRP B 1 131 ? 2.971 17.862 2.988 1 96.45 131 TRP B O 1
ATOM 2237 N N . LEU B 1 132 ? 3.009 18.1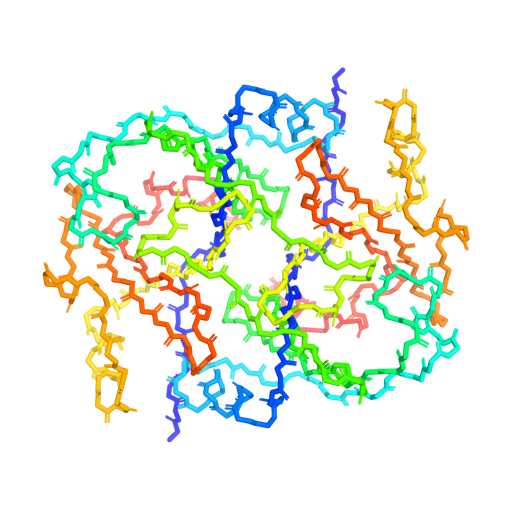09 5.188 1 97.08 132 LEU B N 1
ATOM 2238 C CA . LEU B 1 132 ? 2.355 16.813 5.33 1 97.08 132 LEU B CA 1
ATOM 2239 C C . LEU B 1 132 ? 1.475 16.781 6.575 1 97.08 132 LEU B C 1
ATOM 2241 O O . LEU B 1 132 ? 1.537 17.689 7.407 1 97.08 132 LEU B O 1
ATOM 2245 N N . ALA B 1 133 ? 0.617 15.766 6.694 1 96.77 133 ALA B N 1
ATOM 2246 C CA . ALA B 1 133 ? -0.189 15.414 7.86 1 96.77 133 ALA B CA 1
ATOM 2247 C C . ALA B 1 133 ? -0.448 13.911 7.915 1 96.77 133 ALA B C 1
ATOM 2249 O O . ALA B 1 133 ? -0.73 13.286 6.89 1 96.77 133 ALA B O 1
ATOM 2250 N N . PHE B 1 134 ? -0.305 13.428 9.114 1 96.94 134 PHE B N 1
ATOM 2251 C CA . PHE B 1 134 ? -0.609 12.021 9.346 1 96.94 134 PHE B CA 1
ATOM 2252 C C . PHE B 1 134 ? -1.91 11.87 10.126 1 96.94 134 PHE B C 1
ATOM 2254 O O . PHE B 1 134 ? -2.195 12.662 11.027 1 96.94 134 PHE B O 1
ATOM 2261 N N . PHE B 1 135 ? -2.63 10.815 9.833 1 96.83 135 PHE B N 1
ATOM 2262 C CA . PHE B 1 135 ? -3.813 10.424 10.591 1 96.83 135 PHE B CA 1
ATOM 2263 C C . PHE B 1 135 ? -4.092 8.935 10.428 1 96.83 135 PHE B C 1
ATOM 2265 O O . PHE B 1 135 ? -3.311 8.216 9.8 1 96.83 135 PHE B O 1
ATOM 2272 N N . ARG B 1 136 ? -5.182 8.517 11.074 1 96.93 136 ARG B N 1
ATOM 2273 C CA . ARG B 1 136 ? -5.479 7.088 11.069 1 96.93 136 ARG B CA 1
ATOM 2274 C C . ARG B 1 136 ? -6.927 6.831 10.665 1 96.93 136 ARG B C 1
ATOM 2276 O O . ARG B 1 136 ? -7.812 7.636 10.964 1 96.93 136 ARG B O 1
ATOM 2283 N N . ASP B 1 137 ? -7.123 5.749 10.002 1 97.97 137 ASP B N 1
ATOM 2284 C CA . ASP B 1 137 ? -8.493 5.304 9.771 1 97.97 137 ASP B CA 1
ATOM 2285 C C . ASP B 1 137 ? -9.087 4.676 11.03 1 97.97 137 ASP B C 1
ATOM 2287 O O . ASP B 1 137 ? -8.41 4.569 12.055 1 97.97 137 ASP B O 1
ATOM 2291 N N . PRO B 1 138 ? -10.33 4.271 11.07 1 97.67 138 PRO B N 1
ATOM 2292 C CA . PRO B 1 138 ? -11.01 3.813 12.284 1 97.67 138 PRO B CA 1
ATOM 2293 C C . PRO B 1 138 ? -10.364 2.568 12.887 1 97.67 138 PRO B C 1
ATOM 2295 O O . PRO B 1 138 ? -10.621 2.236 14.047 1 97.67 138 PRO B O 1
ATOM 2298 N N . GLU B 1 139 ? -9.598 1.839 12.093 1 97.94 139 GLU B N 1
ATOM 2299 C CA . GLU B 1 139 ? -8.973 0.628 12.617 1 97.94 139 GLU B CA 1
ATOM 2300 C C . GLU B 1 139 ? -7.487 0.846 12.884 1 97.94 139 GLU B C 1
ATOM 2302 O O . GLU B 1 139 ? -6.756 -0.105 13.171 1 97.94 139 GLU B O 1
ATOM 2307 N N . GLY B 1 140 ? -7.013 2.059 12.661 1 96.85 140 GLY B N 1
ATOM 2308 C CA . GLY B 1 140 ? -5.662 2.4 13.079 1 96.85 140 GLY B CA 1
ATOM 2309 C C . GLY B 1 140 ? -4.659 2.365 11.941 1 96.85 140 GLY B C 1
ATOM 2310 O O . GLY B 1 140 ? -3.462 2.566 12.156 1 96.85 140 GLY B O 1
ATOM 2311 N N . ASN B 1 141 ? -5.072 2.052 10.725 1 97.87 141 ASN B N 1
ATOM 2312 C CA . ASN B 1 141 ? -4.166 2.159 9.587 1 97.87 141 ASN B CA 1
ATOM 2313 C C . ASN B 1 141 ? -3.72 3.6 9.358 1 97.87 141 ASN B C 1
ATOM 2315 O O . ASN B 1 141 ? -4.531 4.525 9.435 1 97.87 141 ASN B O 1
ATOM 2319 N N . VAL B 1 142 ? -2.482 3.776 9.024 1 97.78 142 VAL B N 1
ATOM 2320 C CA . VAL B 1 142 ? -1.896 5.111 8.96 1 97.78 142 VAL B CA 1
ATOM 2321 C C . VAL B 1 142 ? -2.008 5.657 7.538 1 97.78 142 VAL B C 1
ATOM 2323 O O . VAL B 1 142 ? -1.683 4.963 6.572 1 97.78 142 VAL B O 1
ATOM 2326 N N . LEU B 1 143 ? -2.438 6.829 7.422 1 98.44 143 LEU B N 1
ATOM 2327 C CA . LEU B 1 143 ? -2.517 7.575 6.171 1 98.44 143 LEU B CA 1
ATOM 2328 C C . LEU B 1 143 ? -1.727 8.877 6.264 1 98.44 143 LEU B C 1
ATOM 2330 O O . LEU B 1 143 ? -1.765 9.558 7.291 1 98.44 143 LEU B O 1
ATOM 2334 N N . GLU B 1 144 ? -1.074 9.165 5.207 1 98.53 144 GLU B N 1
ATOM 2335 C CA . GLU B 1 144 ? -0.315 10.403 5.06 1 98.53 144 GLU B CA 1
ATOM 2336 C C . GLU B 1 144 ? -0.835 11.234 3.89 1 98.53 144 GLU B C 1
ATOM 2338 O O . GLU B 1 144 ? -1.117 10.696 2.817 1 98.53 144 GLU B O 1
ATOM 2343 N N . LEU B 1 145 ? -1.012 12.508 4.127 1 98.26 145 LEU B N 1
ATOM 2344 C CA . LEU B 1 145 ? -1.241 13.492 3.075 1 98.26 145 LEU B CA 1
ATOM 2345 C C . LEU B 1 145 ? -0.013 14.376 2.881 1 98.26 145 LEU B C 1
ATOM 2347 O O . LEU B 1 145 ? 0.599 14.818 3.855 1 98.26 145 LEU B O 1
ATOM 2351 N N . VAL B 1 146 ? 0.312 14.615 1.629 1 98.17 146 VAL B N 1
ATOM 2352 C CA . VAL B 1 146 ? 1.478 15.445 1.342 1 98.17 146 VAL B CA 1
ATOM 2353 C C . VAL B 1 146 ? 1.141 16.445 0.238 1 98.17 146 VAL B C 1
ATOM 2355 O O . VAL B 1 146 ? 0.422 16.115 -0.708 1 98.17 146 VAL B O 1
ATOM 2358 N N . GLU B 1 147 ? 1.669 17.595 0.349 1 98.14 147 GLU B N 1
ATOM 2359 C CA . GLU B 1 147 ? 1.656 18.591 -0.717 1 98.14 147 GLU B CA 1
ATOM 2360 C C . GLU B 1 147 ? 3.057 19.137 -0.981 1 98.14 147 GLU B C 1
ATOM 2362 O O . GLU B 1 147 ? 3.792 19.452 -0.044 1 98.14 147 GLU B O 1
ATOM 2367 N N . TYR B 1 148 ? 3.374 19.169 -2.18 1 96.42 148 TYR B N 1
ATOM 2368 C CA . TYR B 1 148 ? 4.59 19.827 -2.643 1 96.42 148 TYR B CA 1
ATOM 2369 C C . TYR B 1 148 ? 4.268 21.149 -3.328 1 96.42 148 TYR B C 1
ATOM 2371 O O . TYR B 1 148 ? 3.328 21.231 -4.122 1 96.42 148 TYR B O 1
ATOM 2379 N N . ASP B 1 149 ? 5.009 22.094 -3.037 1 93.83 149 ASP B N 1
ATOM 2380 C CA . ASP B 1 149 ? 4.79 23.387 -3.678 1 93.83 149 ASP B CA 1
ATOM 2381 C C . ASP B 1 149 ? 5.081 23.314 -5.175 1 93.83 149 ASP B C 1
ATOM 2383 O O . ASP B 1 149 ? 4.489 24.054 -5.965 1 93.83 149 ASP B O 1
ATOM 2387 N N . ASP B 1 150 ? 6.01 22.471 -5.522 1 91.2 150 ASP B N 1
ATOM 2388 C CA . ASP B 1 150 ? 6.377 22.223 -6.913 1 91.2 150 ASP B CA 1
ATOM 2389 C C . ASP B 1 150 ? 6.415 20.726 -7.212 1 91.2 150 ASP B C 1
ATOM 2391 O O . ASP B 1 150 ? 7.487 20.117 -7.225 1 91.2 150 ASP B O 1
ATOM 2395 N N . PRO B 1 151 ? 5.212 20.234 -7.559 1 89.08 151 PRO B N 1
ATOM 2396 C CA . PRO B 1 151 ? 5.149 18.792 -7.809 1 89.08 151 PRO B CA 1
ATOM 2397 C C . PRO B 1 151 ? 6.054 18.353 -8.957 1 89.08 151 PRO B C 1
ATOM 2399 O O . PRO B 1 151 ? 6.563 17.229 -8.952 1 89.08 151 PRO B O 1
ATOM 2402 N N . ALA B 1 152 ? 6.263 19.203 -9.873 1 89.87 152 ALA B N 1
ATOM 2403 C CA . ALA B 1 152 ? 7.109 18.86 -11.013 1 89.87 152 ALA B CA 1
ATOM 2404 C C . ALA B 1 152 ? 8.569 18.718 -10.59 1 89.87 152 ALA B C 1
ATOM 2406 O O . ALA B 1 152 ? 9.313 17.92 -11.165 1 89.87 152 ALA B O 1
ATOM 2407 N N . ALA B 1 153 ? 8.941 19.515 -9.635 1 90.08 153 ALA B N 1
ATOM 2408 C CA . ALA B 1 153 ? 10.302 19.402 -9.116 1 90.08 153 ALA B CA 1
ATOM 2409 C C . ALA B 1 153 ? 10.489 18.099 -8.345 1 90.08 153 ALA B C 1
ATOM 2411 O O . ALA B 1 153 ? 11.564 17.496 -8.384 1 90.08 153 ALA B O 1
ATOM 2412 N N . TYR B 1 154 ? 9.475 17.655 -7.716 1 90.74 154 TYR B N 1
ATOM 2413 C CA . TYR B 1 154 ? 9.521 16.423 -6.937 1 90.74 154 TYR B CA 1
ATOM 2414 C C . TYR B 1 154 ? 9.425 15.201 -7.843 1 90.74 154 TYR B C 1
ATOM 2416 O O . TYR B 1 154 ? 10.055 14.174 -7.58 1 90.74 154 TYR B O 1
ATOM 2424 N N . ARG B 1 155 ? 8.563 15.393 -8.81 1 94.32 155 ARG B N 1
ATOM 2425 C CA . ARG B 1 155 ? 8.306 14.296 -9.736 1 94.32 155 ARG B CA 1
ATOM 2426 C C . ARG B 1 155 ? 8.643 14.697 -11.169 1 94.32 155 ARG B C 1
ATOM 2428 O O . ARG B 1 155 ? 7.767 14.719 -12.035 1 94.32 155 ARG B O 1
ATOM 2435 N N . PRO B 1 156 ? 9.868 14.879 -11.455 1 89.78 156 PRO B N 1
ATOM 2436 C CA . PRO B 1 156 ? 10.242 15.258 -12.819 1 89.78 156 PRO B CA 1
ATOM 2437 C C . PRO B 1 156 ? 9.957 14.156 -13.837 1 89.78 156 PRO B C 1
ATOM 2439 O O . PRO B 1 156 ? 9.821 14.434 -15.031 1 89.78 156 PRO B O 1
ATOM 2442 N N . ASP B 1 157 ? 9.795 12.961 -13.357 1 89.15 157 ASP B N 1
ATOM 2443 C CA . ASP B 1 157 ? 9.529 11.807 -14.211 1 89.15 157 ASP B CA 1
ATOM 2444 C C . ASP B 1 157 ? 8.12 11.87 -14.797 1 89.15 157 ASP B C 1
ATOM 2446 O O . ASP B 1 157 ? 7.831 11.219 -15.802 1 89.15 157 ASP B O 1
ATOM 2450 N N . LEU B 1 158 ? 7.251 12.619 -14.129 1 85.18 158 LEU B N 1
ATOM 2451 C CA . LEU B 1 158 ? 5.87 12.709 -14.591 1 85.18 158 LEU B CA 1
ATOM 2452 C C . LEU B 1 158 ? 5.684 13.902 -15.521 1 85.18 158 LEU B C 1
ATOM 2454 O O . LEU B 1 158 ? 4.64 14.037 -16.164 1 85.18 158 LEU B O 1
ATOM 2458 N N . ALA B 1 159 ? 6.449 14.934 -15.433 1 69.91 159 ALA B N 1
ATOM 2459 C CA . ALA B 1 159 ? 6.36 16.107 -16.298 1 69.91 159 ALA B CA 1
ATOM 2460 C C . ALA B 1 159 ? 6.446 15.713 -17.769 1 69.91 159 ALA B C 1
ATOM 2462 O O . ALA B 1 159 ? 5.853 16.368 -18.63 1 69.91 159 ALA B O 1
ATOM 2463 N N . VAL B 1 160 ? 7.168 14.725 -18.18 1 57.9 160 VAL B N 1
ATOM 2464 C CA . VAL B 1 160 ? 7.395 14.375 -19.578 1 57.9 160 VAL B CA 1
ATOM 2465 C C . VAL B 1 160 ? 6.16 13.678 -20.144 1 57.9 160 VAL B C 1
ATOM 2467 O O . VAL B 1 160 ? 5.962 13.644 -21.361 1 57.9 160 VAL B O 1
ATOM 2470 N N . ARG B 1 161 ? 5.309 13.016 -19.448 1 51.45 161 ARG B N 1
ATOM 2471 C CA . ARG B 1 161 ? 4.216 12.259 -20.05 1 51.45 161 ARG B CA 1
ATOM 2472 C C . ARG B 1 161 ? 3.16 13.191 -20.633 1 51.45 161 ARG B C 1
ATOM 2474 O O . ARG B 1 161 ? 2.219 12.739 -21.288 1 51.45 161 ARG B O 1
ATOM 2481 N N . THR B 1 162 ? 2.938 14.395 -20.3 1 37.65 162 THR B N 1
ATOM 2482 C CA . THR B 1 162 ? 1.91 15.248 -20.886 1 37.65 162 THR B CA 1
ATOM 2483 C C . THR B 1 162 ? 2.312 15.692 -22.289 1 37.65 162 THR B C 1
ATOM 2485 O O . THR B 1 162 ? 1.536 16.353 -22.983 1 37.65 162 THR B O 1
ATOM 2488 N N . GLU B 1 163 ? 3.592 15.452 -22.733 1 30.92 163 GLU B N 1
ATOM 2489 C CA . GLU B 1 163 ? 3.664 15.86 -24.133 1 30.92 163 GLU B CA 1
ATOM 2490 C C . GLU B 1 163 ? 3.23 14.729 -25.061 1 30.92 163 GLU B C 1
ATOM 2492 O O . GLU B 1 163 ? 3.621 13.576 -24.867 1 30.92 163 GLU B O 1
#